Protein AF-A0A2R6HNK4-F1 (afdb_monomer)

Secondary structure (DSSP, 8-state):
------S-------HHHHHHHHHHHHHHHHHHHHHHTT--SGGGHHHHHHHHHHHHHHHHHHHHHHHHHGGG--GGG--HHHHHHHHHHHHHHHHHHHHHHHHTT---EETTEEHHHHHHHHHHHHHHHHHHHHHHH--PPPGGGTS-HHHHHHHHHHHHHHHHHHHHHHHHHHHTT-TTTTS-TTS----STTSTT---TT-TT-

pLDDT: mean 76.7, std 15.32, range [39.62, 98.0]

Radius of gyration: 20.27 Å; Cα contacts (8 Å, |Δi|>4): 146; chains: 1; bounding box: 76×37×49 Å

Solvent-accessible surface area (backbone atoms only — not comparable to full-atom values): 12051 Å² total; per-residue (Å²): 140,80,82,83,72,78,88,73,82,70,85,69,74,57,69,58,55,50,54,48,52,45,50,51,32,50,51,50,33,51,51,29,49,58,51,51,78,77,52,84,55,80,91,52,41,64,44,49,53,52,26,50,27,32,48,55,34,41,52,56,50,47,51,53,50,47,67,71,46,51,88,68,72,43,82,96,63,67,44,79,68,52,48,44,50,52,50,41,52,50,42,48,49,51,23,51,51,42,49,55,38,43,55,68,48,49,81,45,84,66,78,90,38,44,43,68,56,53,25,49,54,34,53,64,47,39,60,58,40,46,52,57,41,39,78,76,62,73,74,79,71,59,71,75,71,68,73,38,71,72,48,51,53,49,51,49,48,49,54,48,49,13,54,50,49,44,52,50,48,56,49,47,33,67,73,63,72,30,66,44,69,80,39,48,77,82,68,51,73,94,76,59,85,87,60,71,90,60,63,59,96,78,55,89,84,116

Foldseek 3Di:
DDDPDDPDPPPQPDLLLLVVLLVVLLVLLLVLVVVLVVDDDPVNLVSLLSNQLSLVLNVVSLVSNCVVCVVVPDPVNDDPLVVLVVVLSVLSVLLSVLVVCLLQQHWDPPDLDISVVSSSVSSVVNVVSVVVNCVVPPDHDDPVSVPDPVSVVVVVVSSVVSVVVSVVSVVCCVVVVGVSVVADSSSDDDDCVPVPPPDRPPDPPD

Nearest PDB structures (foldseek):
  7e1v-assembly1_G  TM=5.362E-01  e=4.656E+00  Mycolicibacterium smegmatis MC2 51
  8wkz-assembly1_A  TM=3.399E-01  e=8.447E+00  Homo sapiens
  3plt-assembly1_B  TM=1.880E-01  e=5.142E+00  Saccharomyces cerevisiae

Mean predicted aligned error: 11.35 Å

Sequence (206 aa):
MDADLDPDVRLEPHPRVVDASLLVAVVVLLATGATSLVSGRPADAWVFDVHVVAGLATVVLLAWKLRRVRHRVAPARLDGTRLVSVLLAVVATAALATGVWWVFGGRLDLGPWGLLNLHIGLGLLVPVLLVVHLRRRFALPRREAVADRRNALRYAAVVGAGALAWRAQETANAALDTAGAERRFTGSRETGSGDGNAFPVTSWVA

Structure (mmCIF, N/CA/C/O backbone):
data_AF-A0A2R6HNK4-F1
#
_entry.id   AF-A0A2R6HNK4-F1
#
loop_
_atom_site.group_PDB
_atom_site.id
_atom_site.type_symbol
_atom_site.label_atom_id
_atom_site.label_alt_id
_atom_site.label_comp_id
_atom_site.label_asym_id
_atom_site.label_entity_id
_atom_site.label_seq_id
_atom_site.pdbx_PDB_ins_code
_atom_site.Cartn_x
_atom_site.Cartn_y
_atom_site.Cartn_z
_atom_site.occupancy
_atom_site.B_iso_or_equiv
_atom_site.auth_seq_id
_atom_site.auth_comp_id
_atom_site.auth_asym_id
_atom_site.auth_atom_id
_atom_site.pdbx_PDB_model_num
ATOM 1 N N . MET A 1 1 ? -43.635 23.341 0.440 1.00 39.62 1 MET A N 1
ATOM 2 C CA . MET A 1 1 ? -43.060 22.281 -0.420 1.00 39.62 1 MET A CA 1
ATOM 3 C C . MET A 1 1 ? -41.603 22.209 -0.030 1.00 39.62 1 MET A C 1
ATOM 5 O O . MET A 1 1 ? -40.752 22.745 -0.723 1.00 39.62 1 MET A O 1
ATOM 9 N N . ASP A 1 2 ? -41.365 21.658 1.156 1.00 40.25 2 ASP A N 1
ATOM 10 C CA . ASP A 1 2 ? -40.053 21.632 1.788 1.00 40.25 2 ASP A CA 1
ATOM 11 C C . ASP A 1 2 ? -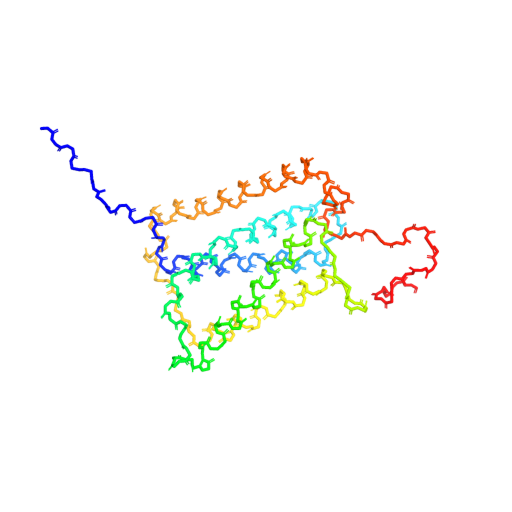39.476 20.242 1.561 1.00 40.25 2 ASP A C 1
ATOM 13 O O . ASP A 1 2 ? -39.988 19.244 2.068 1.00 40.25 2 ASP A O 1
ATOM 17 N N . ALA A 1 3 ? -38.474 20.177 0.688 1.00 46.12 3 ALA A N 1
ATOM 18 C CA . ALA A 1 3 ? -37.687 18.977 0.484 1.00 46.12 3 ALA A CA 1
ATOM 19 C C . ALA A 1 3 ? -36.779 18.811 1.706 1.00 46.12 3 ALA A C 1
ATOM 21 O O . ALA A 1 3 ? -35.745 19.467 1.819 1.00 46.12 3 ALA A O 1
ATOM 22 N N . ASP A 1 4 ? -37.212 17.955 2.626 1.00 48.84 4 ASP A N 1
ATOM 23 C CA . ASP A 1 4 ? -36.431 17.483 3.762 1.00 48.84 4 ASP A CA 1
ATOM 24 C C . ASP A 1 4 ? -35.271 16.630 3.214 1.00 48.84 4 ASP A C 1
ATOM 26 O O . ASP A 1 4 ? -35.415 15.446 2.900 1.00 48.84 4 ASP A O 1
ATOM 30 N N . LEU A 1 5 ? -34.136 17.279 2.945 1.00 53.16 5 LEU A N 1
ATOM 31 C CA . LEU A 1 5 ? -32.908 16.613 2.528 1.00 53.16 5 LEU A CA 1
ATOM 32 C C . LEU A 1 5 ? -32.287 15.957 3.763 1.00 53.16 5 LEU A C 1
ATOM 34 O O . LEU A 1 5 ? -31.709 16.641 4.603 1.00 53.16 5 LEU A O 1
ATOM 38 N N . ASP A 1 6 ? -32.416 14.631 3.842 1.00 51.50 6 ASP A N 1
ATOM 39 C CA . ASP A 1 6 ? -31.817 13.766 4.864 1.00 51.50 6 ASP A CA 1
ATOM 40 C C . ASP A 1 6 ? -30.341 14.153 5.135 1.00 51.50 6 ASP A C 1
ATOM 42 O O . ASP A 1 6 ? -29.482 13.974 4.260 1.00 51.50 6 ASP A O 1
ATOM 46 N N . PRO A 1 7 ? -30.018 14.707 6.321 1.00 52.25 7 PRO A N 1
ATOM 47 C CA . PRO A 1 7 ? -28.702 15.269 6.607 1.00 52.25 7 PRO A CA 1
ATOM 48 C C . PRO A 1 7 ? -27.626 14.224 6.936 1.00 52.25 7 PRO A C 1
ATOM 50 O O . PRO A 1 7 ? -26.497 14.616 7.233 1.00 52.25 7 PRO A O 1
ATOM 53 N N . ASP A 1 8 ? -27.908 12.915 6.891 1.00 44.59 8 ASP A N 1
ATOM 54 C CA . ASP A 1 8 ? -26.968 11.909 7.406 1.00 44.59 8 ASP A CA 1
ATOM 55 C C . ASP A 1 8 ? -26.663 10.774 6.408 1.00 44.59 8 ASP A C 1
ATOM 57 O O . ASP A 1 8 ? -26.651 9.584 6.740 1.00 44.59 8 ASP A O 1
ATOM 61 N N . VAL A 1 9 ? -26.272 11.123 5.171 1.00 46.91 9 VAL A N 1
ATOM 62 C CA . VAL A 1 9 ? -25.464 10.201 4.351 1.00 46.91 9 VAL A CA 1
ATOM 63 C C . VAL A 1 9 ? -24.068 10.109 4.973 1.00 46.91 9 VAL A C 1
ATOM 65 O O . VAL A 1 9 ? -23.099 10.706 4.503 1.00 46.91 9 VAL A O 1
ATOM 68 N N . ARG A 1 10 ? -23.933 9.320 6.045 1.00 53.09 10 ARG A N 1
ATOM 69 C CA . ARG A 1 10 ? -22.619 8.933 6.565 1.00 53.09 10 ARG A CA 1
ATOM 70 C C . ARG A 1 10 ? -21.900 8.111 5.504 1.00 53.09 10 ARG A C 1
ATOM 72 O O . ARG A 1 10 ? -22.095 6.901 5.370 1.00 53.09 10 ARG A O 1
ATOM 79 N N . LEU A 1 11 ? -21.009 8.780 4.781 1.00 55.72 11 LEU A N 1
ATOM 80 C CA . LEU A 1 11 ? -20.021 8.184 3.881 1.00 55.72 11 LEU A CA 1
ATOM 81 C C . LEU A 1 11 ? -18.921 7.416 4.640 1.00 55.72 11 LEU A C 1
ATOM 83 O O . LEU A 1 11 ? -17.919 7.034 4.045 1.00 55.72 11 LEU A O 1
ATOM 87 N N . GLU A 1 12 ? -19.074 7.166 5.945 1.00 56.81 12 GLU A N 1
ATOM 88 C CA . GLU A 1 12 ? -18.117 6.383 6.721 1.00 56.81 12 GLU A CA 1
ATOM 89 C C . GLU A 1 12 ? -18.372 4.873 6.530 1.00 56.81 12 GLU A C 1
ATOM 91 O O . GLU A 1 12 ? -19.416 4.354 6.945 1.00 56.81 12 GLU A O 1
ATOM 96 N N . PRO A 1 13 ? -17.447 4.126 5.895 1.00 65.12 13 PRO A N 1
ATOM 97 C CA . PRO A 1 13 ? -17.576 2.681 5.763 1.00 65.12 13 PRO A CA 1
ATOM 98 C C . PRO A 1 13 ? -17.560 2.004 7.138 1.00 65.12 13 PRO A C 1
ATOM 100 O O . PRO A 1 13 ? -16.817 2.388 8.044 1.00 65.12 13 PRO A O 1
ATOM 103 N N . HIS A 1 14 ? -18.382 0.961 7.295 1.00 77.75 14 HIS A N 1
ATOM 104 C CA . HIS A 1 14 ? -18.493 0.240 8.560 1.00 77.75 14 HIS A CA 1
ATOM 105 C C . HIS A 1 14 ? -17.105 -0.270 9.013 1.00 77.75 14 HIS A C 1
ATOM 107 O O . HIS A 1 14 ? -16.373 -0.833 8.197 1.00 77.75 14 HIS A O 1
ATOM 113 N N . PRO A 1 15 ? -16.723 -0.151 10.301 1.00 78.88 15 PRO A N 1
ATOM 114 C CA . PRO A 1 15 ? -15.350 -0.413 10.749 1.00 78.88 15 PRO A CA 1
ATOM 115 C C . PRO A 1 15 ? -14.818 -1.797 10.374 1.00 78.88 15 PRO A C 1
ATOM 117 O O . PRO A 1 15 ? -13.677 -1.938 9.949 1.00 78.88 15 PRO A O 1
ATOM 120 N N . ARG A 1 16 ? -15.677 -2.818 10.477 1.00 78.94 16 ARG A N 1
ATOM 121 C CA . ARG A 1 16 ? -15.317 -4.197 10.123 1.00 78.94 16 ARG A CA 1
ATOM 122 C C . ARG A 1 16 ? -15.103 -4.393 8.623 1.00 78.94 16 ARG A C 1
ATOM 124 O O . ARG A 1 16 ? -14.357 -5.285 8.248 1.00 78.94 16 ARG A O 1
ATOM 131 N N . VAL A 1 17 ? -15.747 -3.578 7.787 1.00 78.50 17 VAL A N 1
ATOM 132 C CA . VAL A 1 17 ? -15.547 -3.603 6.333 1.00 78.50 17 VAL A CA 1
ATOM 133 C C . VAL A 1 17 ? -14.172 -3.036 6.014 1.00 78.50 17 VAL A C 1
ATOM 135 O O . VAL A 1 17 ? -13.418 -3.692 5.317 1.00 78.50 17 VAL A O 1
ATOM 138 N N . VAL A 1 18 ? -13.792 -1.893 6.598 1.00 83.31 18 VAL A N 1
ATOM 139 C CA . VAL A 1 18 ? -12.438 -1.330 6.426 1.00 83.31 18 VAL A CA 1
ATOM 140 C C . VAL A 1 18 ? -11.366 -2.315 6.890 1.00 83.31 18 VAL A C 1
ATOM 142 O O . VAL A 1 18 ? -10.393 -2.538 6.178 1.00 83.31 18 VAL A O 1
ATOM 145 N N . ASP A 1 19 ? -11.553 -2.936 8.057 1.00 86.62 19 ASP A N 1
ATOM 146 C CA . ASP A 1 19 ? -10.603 -3.922 8.581 1.00 86.62 19 ASP A CA 1
ATOM 147 C C . ASP A 1 19 ? -10.507 -5.174 7.689 1.00 86.62 19 ASP A C 1
ATOM 149 O O . ASP A 1 19 ? -9.403 -5.654 7.438 1.00 86.62 19 ASP A O 1
ATOM 153 N N . ALA A 1 20 ? -11.632 -5.675 7.167 1.00 83.00 20 ALA A N 1
ATOM 154 C CA . ALA A 1 20 ? -11.640 -6.799 6.230 1.00 83.00 20 ALA A CA 1
ATOM 155 C C . ALA A 1 20 ? -11.011 -6.429 4.878 1.00 83.00 20 ALA A C 1
ATOM 157 O O . ALA A 1 20 ? -10.207 -7.194 4.355 1.00 83.00 20 ALA A O 1
ATOM 158 N N . SER A 1 21 ? -11.322 -5.250 4.334 1.00 83.38 21 SER A N 1
ATOM 159 C CA . SER A 1 21 ? -10.721 -4.743 3.097 1.00 83.38 21 SER A CA 1
ATOM 160 C C . SER A 1 21 ? -9.213 -4.566 3.237 1.00 83.38 21 SER A C 1
ATOM 162 O O . SER A 1 21 ? -8.481 -4.934 2.329 1.00 83.38 21 SER A O 1
ATOM 164 N N . LEU A 1 22 ? -8.737 -4.063 4.382 1.00 89.56 22 LEU A N 1
ATOM 165 C CA . LEU A 1 22 ? -7.305 -3.982 4.677 1.00 89.56 22 LEU A CA 1
ATOM 166 C C . LEU A 1 22 ? -6.663 -5.363 4.739 1.00 89.56 22 LEU A C 1
ATOM 168 O O . LEU A 1 22 ? -5.586 -5.546 4.186 1.00 89.56 22 LEU A O 1
ATOM 172 N N . LEU A 1 23 ? -7.310 -6.333 5.390 1.00 89.25 23 LEU A N 1
ATOM 173 C CA . LEU A 1 23 ? -6.794 -7.698 5.440 1.00 89.25 23 LEU A CA 1
ATOM 174 C C . LEU A 1 23 ? -6.676 -8.296 4.033 1.00 89.25 23 LEU A C 1
ATOM 176 O O . LEU A 1 23 ? -5.626 -8.832 3.694 1.00 89.25 23 LEU A O 1
ATOM 180 N N . VAL A 1 24 ? -7.718 -8.164 3.207 1.00 88.88 24 VAL A N 1
ATOM 181 C CA . VAL A 1 24 ? -7.709 -8.641 1.816 1.00 88.88 24 VAL A CA 1
ATOM 182 C C . VAL A 1 24 ? -6.624 -7.937 1.004 1.00 88.88 24 VAL A C 1
ATOM 184 O O . VAL A 1 24 ? -5.838 -8.609 0.345 1.00 88.88 24 VAL A O 1
ATOM 187 N N . ALA A 1 25 ? -6.533 -6.608 1.082 1.00 90.12 25 ALA A N 1
ATOM 188 C CA . ALA A 1 25 ? -5.529 -5.840 0.351 1.00 90.12 25 ALA A CA 1
ATOM 189 C C . ALA A 1 25 ? -4.101 -6.238 0.752 1.00 90.12 25 ALA A C 1
ATOM 191 O O . ALA A 1 25 ? -3.257 -6.433 -0.117 1.00 90.12 25 ALA A O 1
ATOM 192 N N . VAL A 1 26 ? -3.843 -6.445 2.049 1.00 92.19 26 VAL A N 1
ATOM 193 C CA . VAL A 1 26 ? -2.546 -6.935 2.537 1.00 92.19 26 VAL A CA 1
ATOM 194 C C . VAL A 1 26 ? -2.263 -8.351 2.038 1.00 92.19 26 VAL A C 1
ATOM 196 O O . VAL A 1 26 ? -1.148 -8.618 1.609 1.00 92.19 26 VAL A O 1
ATOM 199 N N . VAL A 1 27 ? -3.243 -9.258 2.038 1.00 92.00 27 VAL A N 1
ATOM 200 C CA . VAL A 1 27 ? -3.057 -10.612 1.485 1.00 92.00 27 VAL A CA 1
ATOM 201 C C . VAL A 1 27 ? -2.713 -10.556 -0.004 1.00 92.00 27 VAL A C 1
ATOM 203 O O . VAL A 1 27 ? -1.777 -11.230 -0.427 1.00 92.00 27 VAL A O 1
ATOM 206 N N . VAL A 1 28 ? -3.414 -9.726 -0.782 1.00 93.06 28 VAL A N 1
ATOM 207 C CA . VAL A 1 28 ? -3.119 -9.520 -2.209 1.00 93.06 28 VAL A CA 1
ATOM 208 C C . VAL A 1 28 ? -1.710 -8.961 -2.392 1.00 93.06 28 VAL A C 1
ATOM 210 O O . VAL A 1 28 ? -0.954 -9.521 -3.177 1.00 93.06 28 VAL A O 1
ATOM 213 N N . LEU A 1 29 ? -1.333 -7.923 -1.638 1.00 95.25 29 LEU A N 1
ATOM 214 C CA . LEU A 1 29 ? 0.008 -7.329 -1.664 1.00 95.25 29 LEU A CA 1
ATOM 215 C C . LEU A 1 29 ? 1.106 -8.344 -1.346 1.00 95.25 29 LEU A C 1
ATOM 217 O O . LEU A 1 29 ? 2.137 -8.361 -2.011 1.00 95.25 29 LEU A O 1
ATOM 221 N N . LEU A 1 30 ? 0.900 -9.194 -0.340 1.00 93.06 30 LEU A N 1
ATOM 222 C CA . LEU A 1 30 ? 1.873 -10.216 0.039 1.00 93.06 30 LEU A CA 1
ATOM 223 C C . LEU A 1 30 ? 1.992 -11.302 -1.029 1.00 93.06 30 LEU A C 1
ATOM 225 O O . LEU A 1 30 ? 3.105 -11.710 -1.348 1.00 93.06 30 LEU A O 1
ATOM 229 N N . ALA A 1 31 ? 0.866 -11.742 -1.594 1.00 93.00 31 ALA A N 1
ATOM 230 C CA . ALA A 1 31 ? 0.855 -12.736 -2.658 1.00 93.00 31 ALA A CA 1
ATOM 231 C C . ALA A 1 31 ? 1.566 -12.205 -3.908 1.00 93.00 31 ALA A C 1
ATOM 233 O O . ALA A 1 31 ? 2.534 -12.810 -4.360 1.00 93.00 31 ALA A O 1
ATOM 234 N N . THR A 1 32 ? 1.156 -11.041 -4.417 1.00 93.38 32 THR A N 1
ATOM 235 C CA . THR A 1 32 ? 1.785 -10.443 -5.603 1.00 93.38 32 THR A CA 1
ATOM 236 C C . THR A 1 32 ? 3.226 -10.027 -5.339 1.00 93.38 32 THR A C 1
ATOM 238 O O . THR A 1 32 ? 4.070 -10.222 -6.204 1.00 93.38 32 THR A O 1
ATOM 241 N N . GLY A 1 33 ? 3.543 -9.543 -4.135 1.00 92.19 33 GLY A N 1
ATOM 242 C CA . GLY A 1 33 ? 4.907 -9.229 -3.718 1.00 92.19 33 GLY A CA 1
ATOM 243 C C . GLY A 1 33 ? 5.808 -10.460 -3.756 1.00 92.19 33 GLY A C 1
ATOM 244 O O . GLY A 1 33 ? 6.849 -10.430 -4.403 1.00 92.19 33 GLY A O 1
ATOM 245 N N . ALA A 1 34 ? 5.389 -11.572 -3.148 1.00 90.81 34 ALA A N 1
ATOM 246 C CA . ALA A 1 34 ? 6.150 -12.819 -3.171 1.00 90.81 34 ALA A CA 1
ATOM 247 C C . ALA A 1 34 ? 6.298 -13.384 -4.593 1.00 90.81 34 ALA A C 1
ATOM 249 O O . ALA A 1 34 ? 7.394 -13.778 -4.985 1.00 90.81 34 ALA A O 1
ATOM 250 N N . THR A 1 35 ? 5.223 -13.372 -5.386 1.00 89.56 35 THR A N 1
ATOM 251 C CA . THR A 1 35 ? 5.266 -13.800 -6.791 1.00 89.56 35 THR A CA 1
ATOM 252 C C . THR A 1 35 ? 6.208 -12.921 -7.616 1.00 89.56 35 THR A C 1
ATOM 254 O O . THR A 1 35 ? 6.952 -13.436 -8.449 1.00 89.56 35 THR A O 1
ATOM 257 N N . SER A 1 36 ? 6.244 -11.611 -7.356 1.00 86.56 36 SER A N 1
ATOM 258 C CA . SER A 1 36 ? 7.103 -10.665 -8.076 1.00 86.56 36 SER A CA 1
ATOM 259 C C . SER A 1 36 ? 8.596 -10.963 -7.907 1.00 86.56 36 SER A C 1
ATOM 261 O O . SER A 1 36 ? 9.361 -10.773 -8.848 1.00 86.56 36 SER A O 1
ATOM 263 N N . LEU A 1 37 ? 8.999 -11.517 -6.755 1.00 87.00 37 LEU A N 1
ATOM 264 C CA . LEU A 1 37 ? 10.395 -11.880 -6.471 1.00 87.00 37 LEU A CA 1
ATOM 265 C C . LEU A 1 37 ? 10.923 -12.994 -7.382 1.00 87.00 37 LEU A C 1
ATOM 267 O O . LEU A 1 37 ? 12.131 -13.108 -7.570 1.00 87.00 37 LEU A O 1
ATOM 271 N N . VAL A 1 38 ? 10.029 -13.813 -7.940 1.00 86.12 38 VAL A N 1
ATOM 272 C CA . VAL A 1 38 ? 10.370 -14.917 -8.850 1.00 86.12 38 VAL A CA 1
ATOM 273 C C . VAL A 1 38 ? 9.896 -14.670 -10.286 1.00 86.12 38 VAL A C 1
ATOM 275 O O . VAL A 1 38 ? 10.098 -15.515 -11.158 1.00 86.12 38 VAL A O 1
ATOM 278 N N . SER A 1 39 ? 9.276 -13.516 -10.549 1.00 82.31 39 SER A N 1
ATOM 279 C CA . SER A 1 39 ? 8.724 -13.157 -11.857 1.00 82.31 39 SER A CA 1
ATOM 280 C C . SER A 1 39 ? 9.704 -12.283 -12.633 1.00 82.31 39 SER A C 1
ATOM 282 O O . SER A 1 39 ? 10.044 -11.179 -12.214 1.00 82.31 39 SER A O 1
ATOM 284 N N . GLY A 1 40 ? 10.143 -12.769 -13.793 1.00 73.62 40 G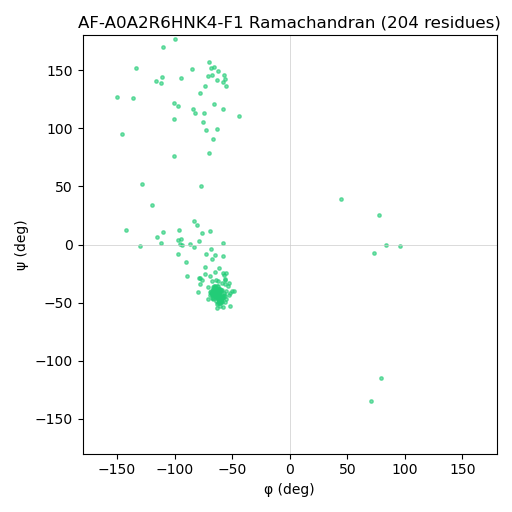LY A N 1
ATOM 285 C CA . GLY A 1 40 ? 11.047 -12.043 -14.694 1.00 73.62 40 GLY A CA 1
ATOM 286 C C . GLY A 1 40 ? 10.573 -11.993 -16.145 1.00 73.62 40 GLY A C 1
ATOM 287 O O . GLY A 1 40 ? 11.250 -11.396 -16.981 1.00 73.62 40 GLY A O 1
ATOM 288 N N . ARG A 1 41 ? 9.428 -12.612 -16.471 1.00 78.44 41 ARG A N 1
ATOM 289 C CA . ARG A 1 41 ? 8.9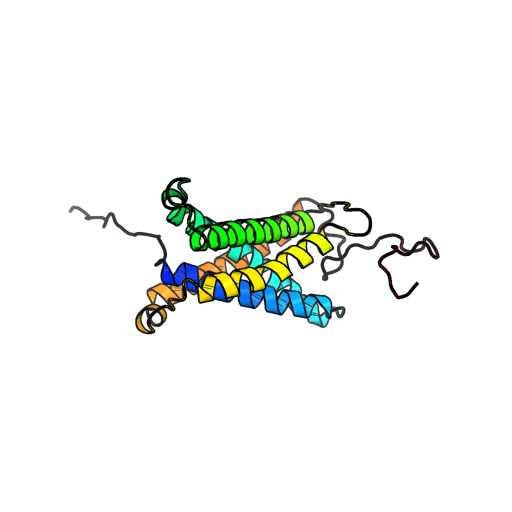06 -12.666 -17.843 1.00 78.44 41 ARG A CA 1
ATOM 290 C C . ARG A 1 41 ? 7.907 -11.533 -18.084 1.00 78.44 41 ARG A C 1
ATOM 292 O O . ARG A 1 41 ? 7.096 -11.265 -17.202 1.00 78.44 41 ARG A O 1
ATOM 299 N N . PRO A 1 42 ? 7.878 -10.924 -19.283 1.00 77.69 42 PRO A N 1
ATOM 300 C CA . PRO A 1 42 ? 6.898 -9.885 -19.613 1.00 77.69 42 PRO A CA 1
ATOM 301 C C . PRO A 1 42 ? 5.438 -10.333 -19.447 1.00 77.69 42 PRO A C 1
ATOM 303 O O . PRO A 1 42 ? 4.583 -9.527 -19.100 1.00 77.69 42 PRO A O 1
ATOM 306 N N . ALA A 1 43 ? 5.156 -11.627 -19.640 1.00 80.06 43 ALA A N 1
ATOM 307 C CA . ALA A 1 43 ? 3.829 -12.207 -19.424 1.00 80.06 43 ALA A CA 1
ATOM 308 C C . ALA A 1 43 ? 3.330 -12.077 -17.969 1.00 80.06 43 ALA A C 1
ATOM 310 O O . ALA A 1 43 ? 2.126 -12.119 -17.736 1.00 80.06 43 ALA A O 1
ATOM 311 N N . ASP A 1 44 ? 4.236 -11.871 -17.008 1.00 82.50 44 ASP A N 1
ATOM 312 C CA . ASP A 1 44 ? 3.924 -11.742 -15.583 1.00 82.50 44 ASP A CA 1
ATOM 313 C C . ASP A 1 44 ? 3.758 -10.271 -15.148 1.00 82.50 44 ASP A C 1
ATOM 315 O O . ASP A 1 44 ? 3.571 -9.992 -13.964 1.00 82.50 44 ASP A O 1
ATOM 319 N N . ALA A 1 45 ? 3.811 -9.307 -16.081 1.00 81.19 45 ALA A N 1
ATOM 320 C CA . ALA A 1 45 ? 3.748 -7.875 -15.770 1.00 81.19 45 ALA A CA 1
ATOM 321 C C . ALA A 1 45 ? 2.490 -7.475 -14.976 1.00 81.19 45 ALA A C 1
ATOM 323 O O . ALA A 1 45 ? 2.573 -6.660 -14.059 1.00 81.19 45 ALA A O 1
ATOM 324 N N . TRP A 1 46 ? 1.359 -8.135 -15.238 1.00 82.81 46 TRP A N 1
ATOM 325 C CA . TRP A 1 46 ? 0.095 -7.899 -14.534 1.00 82.81 46 TRP A CA 1
ATOM 326 C C . TRP A 1 46 ? 0.199 -8.088 -13.008 1.00 82.81 46 TRP A C 1
ATOM 328 O O . TRP A 1 46 ? -0.559 -7.473 -12.258 1.00 82.81 46 TRP A O 1
ATOM 338 N N . VAL A 1 47 ? 1.137 -8.913 -12.521 1.00 86.56 47 VAL A N 1
ATOM 339 C CA . VAL A 1 47 ? 1.371 -9.117 -11.080 1.00 86.56 47 VAL A CA 1
ATOM 340 C C . VAL A 1 47 ? 1.816 -7.811 -10.420 1.00 86.56 47 VAL A C 1
ATOM 342 O O . VAL A 1 47 ? 1.361 -7.486 -9.320 1.00 86.56 47 VAL A O 1
ATOM 345 N N . PHE A 1 48 ? 2.671 -7.047 -11.102 1.00 85.88 48 PHE A N 1
ATOM 346 C CA . PHE A 1 48 ? 3.163 -5.754 -10.634 1.00 85.88 48 PHE A CA 1
ATOM 347 C C . PHE A 1 48 ? 2.041 -4.710 -10.647 1.00 85.88 48 PHE A C 1
ATOM 349 O O . PHE A 1 48 ? 1.882 -3.985 -9.663 1.00 85.88 48 PHE A O 1
ATOM 356 N N . ASP A 1 49 ? 1.197 -4.706 -11.682 1.00 84.19 49 ASP A N 1
ATOM 357 C CA . ASP A 1 49 ? 0.035 -3.810 -11.767 1.00 84.19 49 ASP A CA 1
ATOM 358 C C . ASP A 1 49 ? -0.933 -4.043 -10.601 1.00 84.19 49 ASP A C 1
ATOM 360 O O . ASP A 1 49 ? -1.316 -3.111 -9.886 1.00 84.19 49 ASP A O 1
ATOM 364 N N . VAL A 1 50 ? -1.278 -5.310 -10.340 1.00 86.94 50 VAL A N 1
ATOM 365 C CA . VAL A 1 50 ? -2.138 -5.683 -9.208 1.00 86.94 50 VAL A CA 1
ATOM 366 C C . VAL A 1 50 ? -1.494 -5.289 -7.878 1.00 86.94 50 VAL A C 1
ATOM 368 O O . VAL A 1 50 ? -2.192 -4.794 -6.989 1.00 86.94 50 VAL A O 1
ATOM 371 N N . HIS A 1 51 ? -0.178 -5.471 -7.728 1.00 92.69 51 HIS A N 1
ATOM 372 C CA . HIS A 1 51 ? 0.542 -5.078 -6.517 1.00 92.69 51 HIS A CA 1
ATOM 373 C C . HIS A 1 51 ? 0.420 -3.575 -6.246 1.00 92.69 51 HIS A C 1
ATOM 375 O O . HIS A 1 51 ? 0.064 -3.167 -5.139 1.00 92.69 51 HIS A O 1
ATOM 381 N N . VAL A 1 52 ? 0.648 -2.738 -7.256 1.00 89.06 52 VAL A N 1
ATOM 382 C CA . VAL A 1 52 ? 0.564 -1.282 -7.094 1.00 89.06 52 VAL A CA 1
ATOM 383 C C . VAL A 1 52 ? -0.875 -0.828 -6.860 1.00 89.06 52 VAL A C 1
ATOM 385 O O . VAL A 1 52 ? -1.104 -0.030 -5.951 1.00 89.06 52 VAL A O 1
ATOM 388 N N . VAL A 1 53 ? -1.856 -1.355 -7.603 1.00 86.06 53 VAL A N 1
ATOM 389 C CA . VAL A 1 53 ? -3.285 -1.054 -7.378 1.00 86.06 53 VAL A CA 1
ATOM 390 C C . VAL A 1 53 ? -3.680 -1.374 -5.934 1.00 86.06 53 VAL A C 1
ATOM 392 O O . VAL A 1 53 ? -4.299 -0.548 -5.255 1.00 86.06 53 VAL A O 1
ATOM 395 N N . ALA A 1 54 ? -3.288 -2.549 -5.432 1.00 87.44 54 ALA A N 1
ATOM 396 C CA . ALA A 1 54 ? -3.547 -2.950 -4.052 1.00 87.44 54 ALA A CA 1
ATOM 397 C C . ALA A 1 54 ? -2.812 -2.050 -3.040 1.00 87.44 54 ALA A C 1
ATOM 399 O O . ALA A 1 54 ? -3.368 -1.719 -1.988 1.00 87.44 54 ALA A O 1
ATOM 400 N N . GLY A 1 55 ? -1.598 -1.601 -3.366 1.00 91.12 55 GLY A N 1
ATOM 401 C CA . GLY A 1 55 ? -0.819 -0.658 -2.561 1.00 91.12 55 GLY A CA 1
ATOM 402 C C . GLY A 1 55 ? -1.521 0.688 -2.415 1.00 91.12 55 GLY A C 1
ATOM 403 O O . GLY A 1 55 ? -1.749 1.152 -1.295 1.00 91.12 55 GLY A O 1
ATOM 404 N N . LEU A 1 56 ? -1.956 1.275 -3.53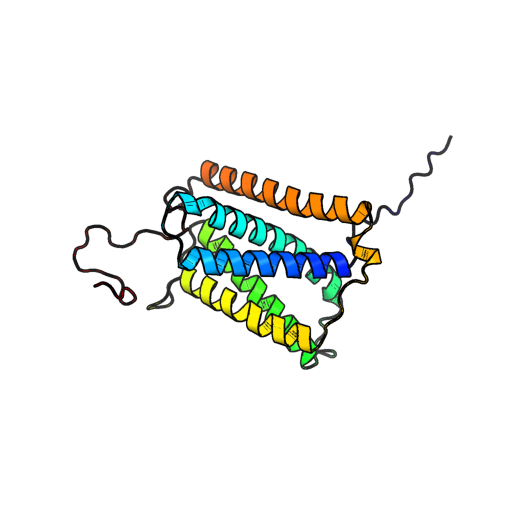1 1.00 87.81 56 LEU A N 1
ATOM 405 C CA . LEU A 1 56 ? -2.693 2.542 -3.554 1.00 87.81 56 LEU A CA 1
ATOM 406 C C . LEU A 1 56 ? -4.031 2.435 -2.809 1.00 87.81 56 LEU A C 1
ATOM 408 O O . LEU A 1 56 ? -4.354 3.296 -1.986 1.00 87.81 56 LEU A O 1
ATOM 412 N N . ALA A 1 57 ? -4.779 1.346 -3.010 1.00 86.31 57 ALA A N 1
ATOM 413 C CA . ALA A 1 57 ? -6.005 1.090 -2.254 1.00 86.31 57 ALA A CA 1
ATOM 414 C C . ALA A 1 57 ? -5.733 0.996 -0.739 1.00 86.31 57 ALA A C 1
ATOM 416 O O . ALA A 1 57 ? -6.493 1.532 0.074 1.00 86.31 57 ALA A O 1
ATOM 417 N N . THR A 1 58 ? -4.619 0.369 -0.347 1.00 90.50 58 THR A N 1
ATOM 418 C CA . THR A 1 58 ? -4.214 0.246 1.061 1.00 90.50 58 THR A CA 1
ATOM 419 C C . THR A 1 58 ? -3.901 1.604 1.685 1.00 90.50 58 THR A C 1
ATOM 421 O O . THR A 1 58 ? -4.286 1.818 2.834 1.00 90.50 58 THR A O 1
ATOM 424 N N . VAL A 1 59 ? -3.294 2.550 0.955 1.00 90.62 59 VAL A N 1
ATOM 425 C CA . VAL A 1 59 ? -3.068 3.928 1.445 1.00 90.62 59 VAL A CA 1
ATOM 426 C C . VAL A 1 59 ? -4.387 4.580 1.868 1.00 90.62 59 VAL A C 1
ATOM 428 O O . VAL A 1 59 ? -4.496 5.090 2.987 1.00 90.62 59 VAL A O 1
ATOM 431 N N . VAL A 1 60 ? -5.413 4.515 1.014 1.00 87.88 60 VAL A N 1
ATOM 432 C CA . VAL A 1 60 ? -6.734 5.111 1.286 1.00 87.88 60 VAL A CA 1
ATOM 433 C C . VAL A 1 60 ? -7.408 4.437 2.485 1.00 87.88 60 VAL A C 1
ATOM 435 O O . VAL A 1 60 ? -7.856 5.108 3.421 1.00 87.88 60 VAL A O 1
ATOM 438 N N . LEU A 1 61 ? -7.437 3.102 2.501 1.00 88.44 61 LEU A N 1
ATOM 439 C CA . LEU A 1 61 ? -8.034 2.327 3.590 1.00 88.44 61 LEU A CA 1
ATOM 440 C C . LEU A 1 61 ? -7.326 2.573 4.932 1.00 88.44 61 LEU A C 1
ATOM 442 O O . LEU A 1 61 ? -7.980 2.704 5.975 1.00 88.44 61 LEU A O 1
ATOM 446 N N . LEU A 1 62 ? -5.994 2.661 4.915 1.00 91.00 62 LEU A N 1
ATOM 447 C CA . LEU A 1 62 ? -5.188 2.922 6.100 1.00 91.00 62 LEU A CA 1
ATOM 448 C C . LEU A 1 62 ? -5.424 4.345 6.612 1.00 91.00 62 LEU A C 1
ATOM 450 O O . LEU A 1 62 ? -5.612 4.520 7.815 1.00 91.00 62 LEU A O 1
ATOM 454 N N . ALA A 1 63 ? -5.513 5.342 5.728 1.00 89.31 63 ALA A N 1
ATOM 455 C CA . ALA A 1 63 ? -5.844 6.715 6.104 1.00 89.31 63 ALA A CA 1
ATOM 456 C C . ALA A 1 63 ? -7.208 6.799 6.813 1.00 89.31 63 ALA A C 1
ATOM 458 O O . ALA A 1 63 ? -7.312 7.421 7.876 1.00 89.31 63 ALA A O 1
ATOM 459 N N . TRP A 1 64 ? -8.241 6.121 6.298 1.00 87.12 64 TRP A N 1
ATOM 460 C CA . TRP A 1 64 ? -9.539 6.038 6.980 1.00 87.12 64 TRP A CA 1
ATOM 461 C C . TRP A 1 64 ? -9.439 5.360 8.347 1.00 87.12 64 TRP A C 1
ATOM 463 O O . TRP A 1 64 ? -9.956 5.889 9.338 1.00 87.12 64 TRP A O 1
ATOM 473 N N . LYS A 1 65 ? -8.739 4.223 8.436 1.00 88.25 65 LYS A N 1
ATOM 474 C CA . LYS A 1 65 ? -8.538 3.517 9.708 1.00 88.25 65 LYS A CA 1
ATOM 475 C C . LYS A 1 65 ? -7.830 4.399 10.731 1.00 88.25 65 LYS A C 1
ATOM 477 O O . LYS A 1 65 ? -8.322 4.521 11.853 1.00 88.25 65 LYS A O 1
ATOM 482 N N . LEU A 1 66 ? -6.724 5.039 10.352 1.00 89.88 66 LEU A N 1
ATOM 483 C CA . LEU A 1 66 ? -5.926 5.899 11.226 1.00 89.88 66 LEU A CA 1
ATOM 484 C C . LEU A 1 66 ? -6.706 7.136 11.676 1.00 89.88 66 LEU A C 1
ATOM 486 O O . LEU A 1 66 ? -6.740 7.418 12.874 1.00 89.88 66 LEU A O 1
ATOM 490 N N . ARG A 1 67 ? -7.426 7.813 10.770 1.00 89.19 67 ARG A N 1
ATOM 491 C CA . ARG A 1 67 ? -8.330 8.921 11.132 1.00 89.19 67 ARG A CA 1
ATOM 492 C C . ARG A 1 67 ? -9.361 8.489 12.166 1.00 89.19 67 ARG A C 1
ATOM 494 O O . ARG A 1 67 ? -9.569 9.194 13.153 1.00 89.19 67 ARG A O 1
ATOM 501 N N . ARG A 1 68 ? -9.963 7.312 11.976 1.00 87.38 68 ARG A N 1
ATOM 502 C CA . ARG A 1 68 ? -10.945 6.760 12.911 1.00 87.38 68 ARG A CA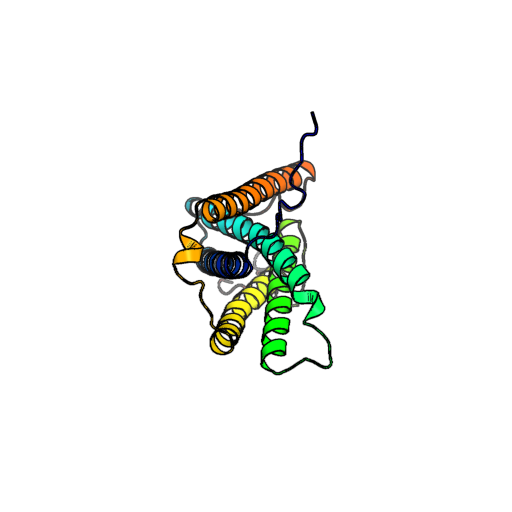 1
ATOM 503 C C . ARG A 1 68 ? -10.326 6.424 14.263 1.00 87.38 68 ARG A C 1
ATOM 505 O O . ARG A 1 68 ? -10.960 6.679 15.279 1.00 87.38 68 ARG A O 1
ATOM 512 N N . VAL A 1 69 ? -9.130 5.837 14.313 1.00 87.19 69 VAL A N 1
ATOM 513 C CA . VAL A 1 69 ? -8.524 5.380 15.580 1.00 87.19 69 VAL A CA 1
ATOM 514 C C . VAL A 1 69 ? -7.597 6.401 16.240 1.00 87.19 69 VAL A C 1
ATOM 516 O O . VAL A 1 69 ? -7.118 6.119 17.336 1.00 87.19 69 VAL A O 1
ATOM 519 N N . ARG A 1 70 ? -7.387 7.589 15.652 1.00 85.31 70 ARG A N 1
ATOM 520 C CA . ARG A 1 70 ? -6.468 8.625 16.173 1.00 85.31 70 ARG A CA 1
ATOM 521 C C . ARG A 1 70 ? -6.687 8.955 17.652 1.00 85.31 70 ARG A C 1
ATOM 523 O O . ARG A 1 70 ? -5.740 9.050 18.416 1.00 85.31 70 ARG A O 1
ATOM 530 N N . HIS A 1 71 ? -7.947 9.018 18.086 1.00 81.31 71 HIS A N 1
ATOM 531 C CA . HIS A 1 71 ? -8.332 9.329 19.469 1.00 81.31 71 HIS A CA 1
ATOM 532 C C . HIS A 1 71 ? -8.045 8.188 20.465 1.00 81.31 71 HIS A C 1
ATOM 534 O O . HIS A 1 71 ? -8.224 8.345 21.671 1.00 81.31 71 HIS A O 1
ATOM 540 N N . ARG A 1 72 ? -7.655 7.005 19.976 1.00 75.38 72 ARG A N 1
ATOM 541 C CA . ARG A 1 72 ? -7.357 5.817 20.793 1.00 75.38 72 ARG A CA 1
ATOM 542 C C . ARG A 1 72 ? -5.866 5.654 21.073 1.00 75.38 72 ARG A C 1
ATOM 544 O O . ARG A 1 72 ? -5.509 4.787 21.869 1.00 75.38 72 ARG A O 1
ATOM 551 N N . VAL A 1 73 ? -5.025 6.466 20.436 1.00 71.00 73 VAL A N 1
ATOM 552 C CA . VAL A 1 73 ? -3.568 6.459 20.587 1.00 71.00 73 VAL A CA 1
ATOM 553 C C . VAL A 1 73 ? -3.183 7.603 21.525 1.00 71.00 73 VAL A C 1
ATOM 555 O O . VAL A 1 73 ? -2.761 8.667 21.094 1.00 71.00 73 VAL A O 1
ATOM 558 N N . ALA A 1 74 ? -3.403 7.400 22.823 1.00 75.44 74 ALA A N 1
ATOM 559 C CA . ALA A 1 74 ? -2.946 8.311 23.872 1.00 75.44 74 ALA A CA 1
ATOM 560 C C . ALA A 1 74 ? -1.856 7.608 24.698 1.00 75.44 74 ALA A C 1
ATOM 562 O O . ALA A 1 74 ? -2.051 6.427 25.007 1.00 75.44 74 ALA A O 1
ATOM 563 N N . PRO A 1 75 ? -0.761 8.290 25.096 1.00 70.88 75 PRO A N 1
ATOM 564 C CA . PRO A 1 75 ? 0.341 7.674 25.846 1.00 70.88 75 PRO A CA 1
ATOM 565 C C . PRO A 1 75 ? -0.127 6.910 27.092 1.00 70.88 75 PRO A C 1
ATOM 567 O O . PRO A 1 75 ? 0.257 5.765 27.301 1.00 70.88 75 PRO A O 1
ATOM 570 N N . ALA A 1 76 ? -1.074 7.485 27.840 1.00 73.38 76 ALA A N 1
ATOM 571 C CA . ALA A 1 76 ? -1.664 6.891 29.045 1.00 73.38 76 ALA A CA 1
ATOM 572 C C . ALA A 1 76 ? -2.473 5.601 28.801 1.00 73.38 76 ALA A C 1
ATOM 574 O O . ALA A 1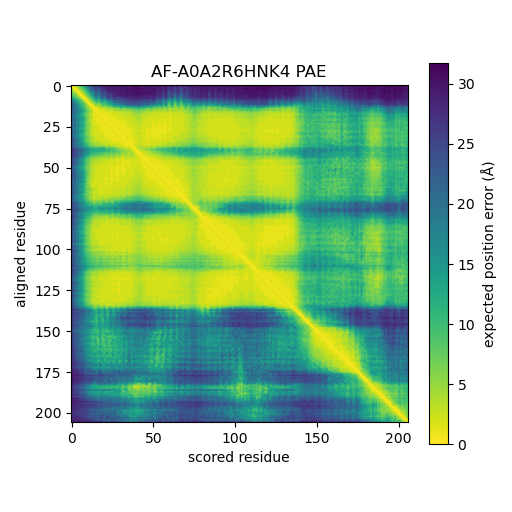 76 ? -2.913 4.951 29.744 1.00 73.38 76 ALA A O 1
ATOM 575 N N . ARG A 1 77 ? -2.730 5.241 27.540 1.00 69.31 77 ARG A N 1
ATOM 576 C CA . ARG A 1 77 ? -3.503 4.056 27.155 1.00 69.31 77 ARG A CA 1
ATOM 577 C C . ARG A 1 77 ? -2.656 3.036 26.404 1.00 69.31 77 ARG A C 1
ATOM 579 O O . ARG A 1 77 ? -3.235 2.084 25.898 1.00 69.31 77 ARG A O 1
ATOM 586 N N . LEU A 1 78 ? -1.341 3.196 26.273 1.00 76.81 78 LEU A N 1
ATOM 587 C CA . LEU A 1 78 ? -0.510 2.229 25.552 1.00 76.81 78 LEU A CA 1
ATOM 588 C C . LEU A 1 78 ? -0.307 0.957 26.389 1.00 76.81 78 LEU A C 1
ATOM 590 O O . LEU A 1 78 ? 0.341 0.973 27.424 1.00 76.81 78 LEU A O 1
ATOM 594 N N . ASP A 1 79 ? -0.870 -0.154 25.915 1.00 83.88 79 ASP A N 1
ATOM 595 C CA . ASP A 1 79 ? -0.584 -1.504 26.403 1.00 83.88 79 ASP A CA 1
ATOM 596 C C . ASP A 1 79 ? 0.197 -2.284 25.330 1.00 83.88 79 ASP A C 1
ATOM 598 O O . ASP A 1 79 ? 0.313 -1.846 24.178 1.00 83.88 79 ASP A O 1
ATOM 602 N N . GLY A 1 80 ? 0.724 -3.463 25.676 1.00 81.81 80 GLY A N 1
ATOM 603 C CA . GLY A 1 80 ? 1.510 -4.280 24.744 1.00 81.81 80 GLY A CA 1
ATOM 604 C C . GLY A 1 80 ? 0.762 -4.665 23.457 1.00 81.81 80 GLY A C 1
ATOM 605 O O . GLY A 1 80 ? 1.381 -4.895 22.420 1.00 81.81 80 GLY A O 1
ATOM 606 N N . THR A 1 81 ? -0.571 -4.704 23.474 1.00 83.25 81 THR A N 1
ATOM 607 C CA . THR A 1 81 ? -1.395 -5.002 22.290 1.00 83.25 81 THR A CA 1
ATOM 608 C C . THR A 1 81 ? -1.537 -3.783 21.377 1.00 83.25 81 THR A C 1
ATOM 610 O O . THR A 1 81 ? -1.457 -3.896 20.147 1.00 83.25 81 THR A O 1
ATOM 613 N N . ARG A 1 82 ? -1.720 -2.594 21.953 1.00 86.25 82 ARG A N 1
ATOM 614 C CA . ARG A 1 82 ? -1.718 -1.328 21.211 1.00 86.25 82 ARG A CA 1
ATOM 615 C C . ARG A 1 82 ? -0.341 -1.030 20.644 1.00 86.25 82 ARG A C 1
ATOM 617 O O . ARG A 1 82 ? -0.284 -0.591 19.502 1.00 86.25 82 ARG A O 1
ATOM 624 N N . LEU A 1 83 ? 0.735 -1.355 21.362 1.00 89.06 83 LEU A N 1
ATOM 625 C CA . LEU A 1 83 ? 2.098 -1.196 20.855 1.00 89.06 83 LEU A CA 1
ATOM 626 C C . LEU A 1 83 ? 2.317 -2.001 19.567 1.00 89.06 83 LEU A C 1
ATOM 628 O O . LEU A 1 83 ? 2.773 -1.441 18.579 1.00 89.06 83 LEU A O 1
ATOM 632 N N . VAL A 1 84 ? 1.891 -3.271 19.527 1.00 90.69 84 VAL A N 1
ATOM 633 C CA . VAL A 1 84 ? 1.938 -4.084 18.293 1.00 90.69 84 VAL A CA 1
ATOM 634 C C . VAL A 1 84 ? 1.096 -3.46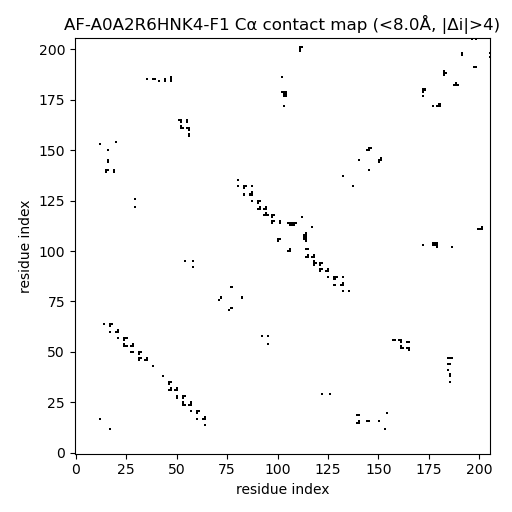3 17.177 1.00 90.69 84 VAL A C 1
ATOM 636 O O . VAL A 1 84 ? 1.501 -3.473 16.022 1.00 90.69 84 VAL A O 1
ATOM 639 N N . SER A 1 85 ? -0.068 -2.898 17.506 1.00 90.12 85 SER A N 1
ATOM 640 C CA . SER A 1 85 ? -0.939 -2.247 16.516 1.00 90.12 85 SER A CA 1
ATOM 641 C C . SER A 1 85 ? -0.306 -0.979 15.933 1.00 90.12 85 SER A C 1
ATOM 643 O O . SER A 1 85 ? -0.409 -0.741 14.732 1.00 90.12 85 SER A O 1
ATOM 645 N N . VAL A 1 86 ? 0.355 -0.180 16.776 1.00 91.31 86 VAL A N 1
ATOM 646 C CA . VAL A 1 86 ? 1.107 1.014 16.369 1.00 91.31 86 VAL A CA 1
ATOM 647 C C . VAL A 1 86 ? 2.312 0.608 15.530 1.00 91.31 86 VAL A C 1
ATOM 649 O O . VAL A 1 86 ? 2.492 1.150 14.447 1.00 91.31 86 VAL A O 1
ATOM 652 N N . LEU A 1 87 ? 3.085 -0.384 15.974 1.00 94.81 87 LEU A N 1
ATOM 653 C CA . LEU A 1 87 ? 4.245 -0.882 15.240 1.00 94.81 87 LEU A CA 1
ATOM 654 C C . LEU A 1 87 ? 3.847 -1.426 13.862 1.00 94.81 87 LEU A C 1
ATOM 656 O O . LEU A 1 87 ? 4.465 -1.064 12.868 1.00 94.81 87 LEU A O 1
ATOM 660 N N . LEU A 1 88 ? 2.777 -2.222 13.783 1.00 94.75 88 LEU A N 1
ATOM 661 C CA . LEU A 1 88 ? 2.228 -2.700 12.512 1.00 94.75 88 LEU A CA 1
ATOM 662 C C . LEU A 1 88 ? 1.829 -1.533 11.599 1.00 94.75 88 LEU A C 1
ATOM 664 O O . LEU A 1 88 ? 2.151 -1.555 10.415 1.00 94.75 88 LEU A O 1
ATOM 668 N N . ALA A 1 89 ? 1.158 -0.510 12.136 1.00 94.00 89 ALA A N 1
ATOM 669 C CA . ALA A 1 89 ? 0.776 0.667 11.360 1.00 94.00 89 ALA A CA 1
ATOM 670 C C . ALA A 1 89 ? 1.999 1.446 10.850 1.00 94.00 89 ALA A C 1
ATOM 672 O O . ALA A 1 89 ? 2.014 1.850 9.689 1.00 94.00 89 ALA A O 1
ATOM 673 N N . VAL A 1 90 ? 3.028 1.621 11.682 1.00 96.00 90 VAL A N 1
ATOM 674 C CA . VAL A 1 90 ? 4.284 2.288 11.308 1.00 96.00 90 VAL A CA 1
ATOM 675 C C . VAL A 1 90 ? 5.003 1.507 10.211 1.00 96.00 90 VAL A C 1
ATOM 677 O O . VAL A 1 90 ? 5.318 2.083 9.174 1.00 96.00 90 VAL A O 1
ATOM 680 N N . VAL A 1 91 ? 5.202 0.199 10.390 1.00 98.00 91 VAL A N 1
ATOM 681 C CA . VAL A 1 91 ? 5.894 -0.654 9.409 1.00 98.00 91 VAL A CA 1
ATOM 682 C C . VAL A 1 91 ? 5.128 -0.712 8.087 1.00 98.00 91 VAL A C 1
ATOM 684 O O . VAL A 1 91 ? 5.733 -0.543 7.033 1.00 98.00 91 VAL A O 1
ATOM 687 N N . ALA A 1 92 ? 3.801 -0.871 8.122 1.00 96.88 92 ALA A N 1
ATOM 688 C CA . ALA A 1 92 ? 2.979 -0.858 6.912 1.00 96.88 92 ALA A CA 1
ATOM 689 C C . ALA A 1 92 ? 3.030 0.504 6.199 1.00 96.88 92 ALA A C 1
ATOM 691 O O . ALA A 1 92 ? 3.149 0.557 4.978 1.00 96.88 92 ALA A O 1
ATOM 692 N N . THR A 1 93 ? 2.996 1.610 6.950 1.00 96.75 93 THR A N 1
ATOM 693 C CA . THR A 1 93 ? 3.122 2.959 6.376 1.00 96.75 93 THR A CA 1
ATOM 694 C C . THR A 1 93 ? 4.503 3.169 5.757 1.00 96.75 93 THR A C 1
ATOM 696 O O . THR A 1 93 ? 4.595 3.713 4.662 1.00 96.75 93 THR A O 1
ATOM 699 N N . ALA A 1 94 ? 5.572 2.699 6.406 1.00 97.62 94 ALA A N 1
ATOM 700 C CA . ALA A 1 94 ? 6.930 2.768 5.872 1.00 97.62 94 ALA A CA 1
ATOM 701 C C . ALA A 1 94 ? 7.093 1.914 4.601 1.00 97.62 94 ALA A C 1
ATOM 703 O O . ALA A 1 94 ? 7.713 2.362 3.636 1.00 97.62 94 ALA A O 1
ATOM 704 N N . ALA A 1 95 ? 6.495 0.719 4.556 1.00 97.62 95 ALA A N 1
ATOM 705 C CA . ALA A 1 95 ? 6.461 -0.105 3.348 1.00 97.62 95 ALA A CA 1
ATOM 706 C C . ALA A 1 95 ? 5.749 0.638 2.202 1.00 97.62 95 ALA A C 1
ATOM 708 O O . ALA A 1 95 ? 6.307 0.782 1.119 1.00 97.62 95 ALA A O 1
ATOM 709 N N . LEU A 1 96 ? 4.567 1.212 2.448 1.00 95.56 96 LEU A N 1
ATOM 710 C CA . LEU A 1 96 ? 3.855 2.005 1.438 1.00 95.56 96 LEU A CA 1
ATOM 711 C C . LEU A 1 96 ? 4.675 3.218 0.978 1.00 95.56 96 LEU A C 1
ATOM 713 O O . LEU A 1 96 ? 4.816 3.438 -0.220 1.00 95.56 96 LEU A O 1
ATOM 717 N N . ALA A 1 97 ? 5.265 3.970 1.910 1.00 95.31 97 ALA A N 1
ATOM 718 C CA . ALA A 1 97 ? 6.060 5.154 1.598 1.00 95.31 97 ALA A CA 1
ATOM 719 C C . ALA A 1 97 ? 7.292 4.815 0.748 1.00 95.31 97 ALA A C 1
ATOM 721 O O . ALA A 1 97 ? 7.559 5.490 -0.241 1.00 95.31 97 ALA A O 1
ATOM 722 N N . THR A 1 98 ? 8.014 3.745 1.092 1.00 95.75 98 THR A N 1
ATOM 723 C CA . THR A 1 98 ? 9.178 3.286 0.317 1.00 95.75 98 THR A CA 1
ATOM 724 C C . THR A 1 98 ? 8.787 2.798 -1.077 1.00 95.75 98 THR A C 1
ATOM 726 O O . THR A 1 98 ? 9.502 3.095 -2.031 1.00 95.75 98 THR A O 1
ATOM 729 N N . GLY A 1 99 ? 7.642 2.122 -1.220 1.00 91.12 99 GLY A N 1
ATOM 730 C CA . GLY A 1 99 ? 7.121 1.684 -2.519 1.00 91.12 99 GLY A CA 1
ATOM 731 C C . GLY A 1 99 ? 6.700 2.860 -3.402 1.00 91.12 99 GLY A C 1
ATOM 732 O O . GLY A 1 99 ? 7.104 2.942 -4.558 1.00 91.12 99 GLY A O 1
ATOM 733 N N . VAL A 1 100 ? 5.964 3.824 -2.842 1.00 89.50 100 VAL A N 1
ATOM 734 C CA . VAL A 1 100 ? 5.579 5.059 -3.545 1.00 89.50 100 VAL A CA 1
ATOM 735 C C . VAL A 1 100 ? 6.819 5.855 -3.958 1.00 89.50 100 VAL A C 1
ATOM 737 O O . VAL A 1 100 ? 6.953 6.225 -5.123 1.00 89.50 100 VAL A O 1
ATOM 740 N N . TRP A 1 101 ? 7.763 6.060 -3.034 1.00 91.75 101 TRP A N 1
ATOM 741 C CA . TRP A 1 101 ? 9.032 6.738 -3.310 1.00 91.75 101 TRP A CA 1
ATOM 742 C C . TRP A 1 101 ? 9.810 6.035 -4.424 1.00 91.75 101 TRP A C 1
ATOM 744 O O . TRP A 1 101 ? 10.323 6.689 -5.330 1.00 91.75 101 TRP A O 1
ATOM 754 N N . TRP A 1 102 ? 9.843 4.699 -4.408 1.00 86.69 102 TRP A N 1
ATOM 755 C CA . TRP A 1 102 ? 10.449 3.910 -5.471 1.00 86.69 102 TRP A CA 1
ATOM 756 C C . TRP A 1 102 ? 9.797 4.215 -6.821 1.00 86.69 102 TRP A C 1
ATOM 758 O O . TRP A 1 102 ? 10.516 4.598 -7.744 1.00 86.69 102 TRP A O 1
ATOM 768 N N . VAL A 1 103 ? 8.470 4.115 -6.948 1.00 81.50 103 VAL A N 1
ATOM 769 C CA . VAL A 1 103 ? 7.765 4.347 -8.226 1.00 81.50 103 VAL A CA 1
ATOM 770 C C . VAL A 1 103 ? 8.133 5.703 -8.841 1.00 81.50 103 VAL A C 1
ATOM 772 O O . VAL A 1 103 ? 8.468 5.745 -10.023 1.00 81.50 103 VAL A O 1
ATOM 775 N N . PHE A 1 104 ? 8.203 6.768 -8.037 1.00 81.25 104 PHE A N 1
ATOM 776 C CA . PHE A 1 104 ? 8.519 8.132 -8.492 1.00 81.25 104 PHE A CA 1
ATOM 777 C C . PHE A 1 104 ? 9.993 8.409 -8.820 1.00 81.25 104 PHE A C 1
ATOM 779 O O . PHE A 1 104 ? 10.380 9.556 -9.019 1.00 81.25 104 PHE A O 1
ATOM 786 N N . GLY A 1 105 ? 10.850 7.393 -8.877 1.00 80.12 105 GLY A N 1
ATOM 787 C CA . GLY A 1 105 ? 12.259 7.622 -9.196 1.00 80.12 105 GLY A CA 1
ATOM 788 C C . GLY A 1 105 ? 13.159 7.744 -7.962 1.00 80.12 105 GLY A C 1
ATOM 789 O O . GLY A 1 105 ? 14.378 7.789 -8.117 1.00 80.12 105 GLY A O 1
ATOM 790 N N . GLY A 1 106 ? 12.596 7.665 -6.755 1.00 85.56 106 GLY A N 1
ATOM 791 C CA . GLY A 1 106 ? 13.334 7.707 -5.501 1.00 85.56 106 GLY A CA 1
ATOM 792 C C . GLY A 1 106 ? 14.402 6.619 -5.393 1.00 85.56 106 GLY A C 1
ATOM 793 O O . GLY A 1 106 ? 14.261 5.498 -5.908 1.00 85.56 106 GLY A O 1
ATOM 794 N N . ARG A 1 107 ? 15.499 6.976 -4.727 1.00 88.25 107 ARG A N 1
ATOM 795 C CA . ARG A 1 107 ? 16.635 6.105 -4.417 1.00 88.25 107 ARG A CA 1
ATOM 796 C C . ARG A 1 107 ? 17.003 6.300 -2.949 1.00 88.25 107 ARG A C 1
ATOM 798 O O . ARG A 1 107 ? 16.739 7.352 -2.372 1.00 88.25 107 ARG A O 1
ATOM 805 N N . LEU A 1 108 ? 17.558 5.260 -2.350 1.00 89.81 108 LEU A N 1
ATOM 806 C CA . LEU A 1 108 ? 18.130 5.282 -1.012 1.00 89.81 108 LEU A CA 1
ATOM 807 C C . LEU A 1 108 ? 19.250 4.253 -1.016 1.00 89.81 108 LEU A C 1
ATOM 809 O O . LEU A 1 108 ? 19.016 3.115 -1.435 1.00 89.81 108 LEU A O 1
ATOM 813 N N . ASP A 1 109 ? 20.429 4.685 -0.598 1.00 87.94 109 ASP A N 1
ATOM 814 C CA . ASP A 1 109 ? 21.604 3.841 -0.452 1.00 87.94 109 ASP A CA 1
ATOM 815 C C . ASP A 1 109 ? 21.762 3.486 1.029 1.00 87.94 109 ASP A C 1
ATOM 817 O O . ASP A 1 109 ? 21.815 4.367 1.889 1.00 87.94 109 ASP A O 1
ATOM 821 N N . LEU A 1 110 ? 21.755 2.189 1.323 1.00 87.44 110 LEU A N 1
ATOM 822 C CA . LEU A 1 110 ? 21.946 1.620 2.655 1.00 87.44 110 LEU A CA 1
ATOM 823 C C . LEU A 1 110 ? 23.181 0.703 2.661 1.00 87.44 110 LEU A C 1
ATOM 825 O O . LEU A 1 110 ? 23.190 -0.333 3.332 1.00 87.44 110 LEU A O 1
ATOM 829 N N . GLY A 1 111 ? 24.206 1.053 1.878 1.00 87.50 111 GLY A N 1
ATOM 830 C CA . GLY A 1 111 ? 25.417 0.265 1.688 1.00 87.50 111 GLY A CA 1
ATOM 831 C C . GLY A 1 111 ? 25.169 -0.876 0.698 1.00 87.50 111 GLY A C 1
ATOM 832 O O . GLY A 1 111 ? 24.883 -0.622 -0.468 1.00 87.50 111 GLY A O 1
ATOM 833 N N . PRO A 1 112 ? 25.233 -2.155 1.115 1.00 85.19 112 PRO A N 1
ATOM 834 C CA . PRO A 1 112 ? 24.971 -3.263 0.194 1.00 85.19 112 PRO A CA 1
ATOM 835 C C . PRO A 1 112 ? 23.503 -3.336 -0.266 1.00 85.19 112 PRO A C 1
ATOM 837 O O . PRO A 1 112 ? 23.185 -4.062 -1.207 1.00 85.19 112 PRO A O 1
ATOM 840 N N . TRP A 1 113 ? 22.592 -2.597 0.376 1.00 85.75 113 TRP A N 1
ATOM 841 C CA . TRP A 1 113 ? 21.158 -2.657 0.110 1.00 85.75 113 TRP A CA 1
ATOM 842 C C . TRP A 1 113 ? 20.625 -1.332 -0.441 1.00 85.75 113 TRP A C 1
ATOM 844 O O . TRP A 1 113 ? 20.982 -0.262 0.033 1.00 85.75 113 TRP A O 1
ATOM 854 N N . GLY A 1 114 ? 19.704 -1.401 -1.406 1.00 90.81 114 GLY A N 1
ATOM 855 C CA . GLY A 1 114 ? 18.970 -0.236 -1.892 1.00 90.81 114 GLY A CA 1
ATOM 856 C C . GLY A 1 114 ? 17.562 -0.110 -1.305 1.00 90.81 114 GLY A C 1
ATOM 857 O O . GLY A 1 114 ? 17.050 -1.000 -0.623 1.00 90.81 114 GLY A O 1
ATOM 858 N N . LEU A 1 115 ? 16.888 0.978 -1.670 1.00 92.12 115 LEU A N 1
ATOM 859 C CA . LEU A 1 115 ? 15.488 1.262 -1.333 1.00 92.12 115 LEU A CA 1
ATOM 860 C C . LEU A 1 115 ? 14.511 0.099 -1.601 1.00 92.12 115 LEU A C 1
ATOM 862 O O . LEU A 1 115 ? 13.615 -0.138 -0.795 1.00 92.12 115 LEU A O 1
ATOM 866 N N . LEU A 1 116 ? 14.675 -0.633 -2.710 1.00 90.25 116 LEU A N 1
ATOM 867 C CA . LEU A 1 116 ? 13.821 -1.785 -3.025 1.00 90.25 116 LEU A CA 1
ATOM 868 C C . LEU A 1 116 ? 13.984 -2.906 -1.989 1.00 90.25 116 LEU A C 1
ATOM 870 O O . LEU A 1 116 ? 12.997 -3.492 -1.558 1.00 90.25 116 LEU A O 1
ATOM 874 N N . ASN A 1 117 ? 15.211 -3.156 -1.526 1.00 92.81 117 ASN A N 1
ATOM 875 C CA . ASN A 1 117 ? 15.476 -4.155 -0.490 1.00 92.81 117 ASN A CA 1
ATOM 876 C C . ASN A 1 117 ? 14.871 -3.735 0.853 1.00 92.81 117 ASN A C 1
ATOM 878 O O . ASN A 1 117 ? 14.301 -4.569 1.554 1.00 92.81 117 ASN A O 1
ATOM 882 N N . LEU A 1 118 ? 14.921 -2.437 1.184 1.00 95.75 118 LEU A N 1
ATOM 883 C CA . LEU A 1 118 ? 14.220 -1.899 2.352 1.00 95.75 118 LEU A CA 1
ATOM 884 C C . LEU A 1 118 ? 12.706 -2.137 2.248 1.00 95.75 118 LEU A C 1
ATOM 886 O O . LEU A 1 118 ? 12.096 -2.599 3.210 1.00 95.75 118 LEU A O 1
ATOM 890 N N . HIS A 1 119 ? 12.109 -1.863 1.084 1.00 96.31 119 HIS A N 1
ATOM 891 C CA . HIS A 1 119 ? 10.687 -2.105 0.840 1.00 96.31 119 HIS A CA 1
ATOM 892 C C . HIS A 1 119 ? 10.318 -3.584 1.034 1.00 96.31 119 HIS A C 1
ATOM 894 O O . HIS A 1 119 ? 9.363 -3.886 1.749 1.00 96.31 119 HIS A O 1
ATOM 900 N N . ILE A 1 120 ? 11.115 -4.503 0.474 1.00 95.12 120 ILE A N 1
ATOM 901 C CA . ILE A 1 120 ? 10.933 -5.954 0.638 1.00 95.12 120 ILE A CA 1
ATOM 902 C C . ILE A 1 120 ? 11.040 -6.347 2.117 1.00 95.12 120 ILE A C 1
ATOM 904 O O . ILE A 1 120 ? 10.154 -7.026 2.634 1.00 95.12 120 ILE A O 1
ATOM 908 N N . GLY A 1 121 ? 12.078 -5.891 2.823 1.00 96.19 121 GLY A N 1
ATOM 909 C CA . GLY A 1 121 ? 12.280 -6.201 4.241 1.00 96.19 121 GLY A CA 1
ATOM 910 C C . GLY A 1 121 ? 11.124 -5.723 5.125 1.00 96.19 121 GLY A C 1
ATOM 911 O O . GLY A 1 121 ? 10.619 -6.479 5.957 1.00 96.19 121 GLY A O 1
ATOM 912 N N . LEU A 1 122 ? 10.641 -4.497 4.901 1.00 97.81 122 LEU A N 1
ATOM 913 C CA . LEU A 1 122 ? 9.456 -3.971 5.584 1.00 97.81 122 LEU A CA 1
ATOM 914 C C . LEU A 1 122 ? 8.201 -4.779 5.226 1.00 97.81 122 LEU A C 1
ATOM 916 O O . LEU A 1 122 ? 7.431 -5.136 6.120 1.00 97.81 122 LEU A O 1
ATOM 920 N N . GLY A 1 123 ? 8.018 -5.115 3.947 1.00 96.56 123 GLY A N 1
ATOM 921 C CA . GLY A 1 123 ? 6.912 -5.938 3.456 1.00 96.56 123 GLY A CA 1
ATOM 922 C C . GLY A 1 123 ? 6.870 -7.329 4.091 1.00 96.56 123 GLY A C 1
ATOM 923 O O . GLY A 1 123 ? 5.794 -7.793 4.459 1.00 96.56 123 GLY A O 1
ATOM 924 N N . LEU A 1 124 ? 8.027 -7.960 4.312 1.00 96.06 124 LEU A N 1
ATOM 925 C CA . LEU A 1 124 ? 8.149 -9.250 5.003 1.00 96.06 124 LEU A CA 1
ATOM 926 C C . LEU A 1 124 ? 7.925 -9.150 6.519 1.00 96.06 124 LEU A C 1
ATOM 928 O O . LEU A 1 124 ? 7.491 -10.120 7.144 1.00 96.06 124 LEU A O 1
ATOM 932 N N . LEU A 1 125 ? 8.154 -7.984 7.125 1.00 97.50 125 LEU A N 1
ATOM 933 C CA . LEU A 1 125 ? 7.871 -7.756 8.543 1.00 97.50 125 LEU A CA 1
ATOM 934 C C . LEU A 1 125 ? 6.367 -7.559 8.821 1.00 97.50 125 LEU A C 1
ATOM 936 O O . LEU A 1 125 ? 5.876 -7.955 9.884 1.00 97.50 125 LEU A O 1
ATOM 940 N N . VAL A 1 126 ? 5.615 -7.000 7.865 1.00 96.81 126 VAL A N 1
ATOM 941 C CA . VAL A 1 126 ? 4.152 -6.827 7.961 1.00 96.81 126 VAL A CA 1
ATOM 942 C C . VAL A 1 126 ? 3.408 -8.123 8.326 1.00 96.81 126 VAL A C 1
ATOM 944 O O . VAL A 1 126 ? 2.657 -8.077 9.301 1.00 96.81 126 VAL A O 1
ATOM 947 N N . PRO A 1 127 ? 3.568 -9.276 7.641 1.00 93.44 127 PRO A N 1
ATOM 948 C CA . PRO A 1 127 ? 2.824 -10.492 7.966 1.00 93.44 127 PRO A CA 1
ATOM 949 C C . PRO A 1 127 ? 3.154 -11.021 9.362 1.00 93.44 127 PRO A C 1
ATOM 951 O O . PRO A 1 127 ? 2.252 -11.478 10.062 1.00 93.44 127 PRO A O 1
ATOM 954 N N . VAL A 1 128 ? 4.408 -10.900 9.811 1.00 95.12 128 VAL A N 1
ATOM 955 C CA . VAL A 1 128 ? 4.813 -11.299 11.168 1.00 95.12 128 VAL A CA 1
ATOM 956 C C . VAL A 1 128 ? 4.041 -10.484 12.207 1.00 95.12 128 VAL A C 1
ATOM 958 O O . VAL A 1 128 ? 3.367 -11.042 13.077 1.00 95.12 128 VAL A O 1
ATOM 961 N N . LEU A 1 129 ? 4.074 -9.155 12.083 1.00 94.69 129 LEU A N 1
ATOM 962 C CA . LEU A 1 129 ? 3.360 -8.253 12.986 1.00 94.69 129 LEU A CA 1
ATOM 963 C C . LEU A 1 129 ? 1.840 -8.414 12.882 1.00 94.69 129 LEU A C 1
ATOM 965 O O . LEU A 1 129 ? 1.149 -8.356 13.900 1.00 94.69 129 LEU A O 1
ATOM 969 N N . LEU A 1 130 ? 1.319 -8.655 11.678 1.00 91.62 130 LEU A N 1
ATOM 970 C CA . LEU A 1 130 ? -0.100 -8.880 11.432 1.00 91.62 130 LEU A CA 1
ATOM 971 C C . LEU A 1 130 ? -0.584 -10.156 12.122 1.00 91.62 130 LEU A C 1
ATOM 973 O O . LEU A 1 130 ? -1.604 -10.112 12.802 1.00 91.62 130 LEU A O 1
ATOM 977 N N . VAL A 1 131 ? 0.148 -11.268 12.029 1.00 91.19 131 VAL A N 1
ATOM 978 C CA . VAL A 1 131 ? -0.209 -12.513 12.729 1.00 91.19 131 VAL A CA 1
ATOM 979 C C . VAL A 1 131 ? -0.220 -12.302 14.244 1.00 91.19 131 VAL A C 1
ATOM 981 O O . VAL A 1 131 ? -1.174 -12.712 14.911 1.00 91.19 131 VAL A O 1
ATOM 984 N N . VAL A 1 132 ? 0.785 -11.618 14.801 1.00 91.69 132 VAL A N 1
ATOM 985 C CA . VAL A 1 132 ? 0.821 -11.292 16.240 1.00 91.69 132 VAL A CA 1
ATOM 986 C C . VAL A 1 132 ? -0.351 -10.385 16.630 1.00 91.69 132 VAL A C 1
ATOM 988 O O . VAL A 1 132 ? -1.004 -10.625 17.648 1.00 91.69 132 VAL A O 1
ATOM 991 N N . HIS A 1 133 ? -0.654 -9.372 15.817 1.00 90.19 133 HIS A N 1
ATOM 992 C CA . HIS A 1 133 ? -1.789 -8.474 16.021 1.00 90.19 133 HIS A CA 1
ATOM 993 C C . HIS A 1 133 ? -3.117 -9.238 16.019 1.00 90.19 133 HIS A C 1
ATOM 995 O O . HIS A 1 133 ? -3.916 -9.093 16.946 1.00 90.19 133 HIS A O 1
ATOM 1001 N N . LEU A 1 134 ? -3.333 -10.086 15.012 1.00 88.38 134 LEU A N 1
ATOM 1002 C CA . LEU A 1 134 ? -4.541 -10.886 14.862 1.00 88.38 134 LEU A CA 1
ATOM 1003 C C . LEU A 1 134 ? -4.701 -11.848 16.041 1.00 88.38 134 LEU A C 1
ATOM 1005 O O . LEU A 1 134 ? -5.756 -11.838 16.660 1.00 88.38 134 LEU A O 1
ATOM 1009 N N . ARG A 1 135 ? -3.658 -12.572 16.464 1.00 86.56 135 ARG A N 1
ATOM 1010 C CA . ARG A 1 135 ? -3.730 -13.458 17.647 1.00 86.56 135 ARG A CA 1
ATOM 1011 C C . ARG A 1 135 ? -4.166 -12.738 18.929 1.00 86.56 135 ARG A C 1
ATOM 1013 O O . ARG A 1 135 ? -4.811 -13.346 19.773 1.00 86.56 135 ARG A O 1
ATOM 1020 N N . ARG A 1 136 ? -3.842 -11.448 19.073 1.00 81.50 136 ARG A N 1
ATOM 1021 C CA . ARG A 1 136 ? -4.206 -10.635 20.249 1.00 81.50 136 ARG A CA 1
ATOM 1022 C C . ARG A 1 136 ? -5.560 -9.925 20.126 1.00 81.50 136 ARG A C 1
ATOM 1024 O O . ARG A 1 136 ? -6.054 -9.406 21.124 1.00 81.50 136 ARG A O 1
ATOM 1031 N N . ARG A 1 137 ? -6.145 -9.833 18.925 1.00 73.44 137 ARG A N 1
ATOM 1032 C CA . ARG A 1 137 ? -7.344 -9.010 18.654 1.00 73.44 137 ARG A CA 1
ATOM 1033 C C . ARG A 1 137 ? -8.360 -9.613 17.678 1.00 73.44 137 ARG A C 1
ATOM 1035 O O . ARG A 1 137 ? -9.245 -8.884 17.229 1.00 73.44 137 ARG A O 1
ATOM 1042 N N . PHE A 1 138 ? -8.255 -10.895 17.334 1.00 61.34 138 PHE A N 1
ATOM 1043 C CA . PHE A 1 138 ? -9.041 -11.476 16.247 1.00 61.34 138 PHE A CA 1
ATOM 1044 C C . PHE A 1 138 ? -10.547 -11.322 16.477 1.00 61.34 138 PHE A C 1
ATOM 1046 O O . PHE A 1 138 ? -11.111 -11.877 17.416 1.00 61.34 138 PHE A O 1
ATOM 1053 N N . ALA A 1 139 ? -11.203 -10.575 15.591 1.00 57.25 139 ALA A N 1
ATOM 1054 C CA . ALA A 1 139 ? -12.652 -10.470 15.526 1.00 57.25 139 ALA A CA 1
ATOM 1055 C C . ALA A 1 139 ? -13.064 -10.315 14.058 1.00 57.25 139 ALA A C 1
ATOM 1057 O O . ALA A 1 139 ? -13.059 -9.209 13.515 1.00 57.25 139 ALA A O 1
ATOM 1058 N N . LEU A 1 140 ? -13.403 -11.427 13.402 1.00 53.00 140 LEU A N 1
ATOM 1059 C CA . LEU A 1 140 ? -13.903 -11.398 12.027 1.00 53.00 140 LEU A CA 1
ATOM 1060 C C . LEU A 1 140 ? -15.300 -10.741 11.951 1.00 53.00 140 LEU A C 1
ATOM 1062 O O . LEU A 1 140 ? -16.073 -10.767 12.921 1.00 53.00 140 LEU A O 1
ATOM 1066 N N . PRO A 1 141 ? -15.661 -10.128 10.809 1.00 52.59 141 PRO A N 1
ATOM 1067 C CA . PRO A 1 141 ? -17.034 -9.710 10.547 1.00 52.59 141 PRO A CA 1
ATOM 1068 C C . PRO A 1 141 ? -17.992 -10.908 10.630 1.00 52.59 141 PRO A C 1
ATOM 1070 O O . PRO A 1 141 ? -17.666 -11.995 10.162 1.00 52.59 141 PRO A O 1
ATOM 1073 N N . ARG A 1 142 ? -19.184 -10.716 11.217 1.00 54.12 142 ARG A N 1
ATOM 1074 C CA . ARG A 1 142 ? -20.266 -11.712 11.108 1.00 54.12 142 ARG A CA 1
ATOM 1075 C C . ARG A 1 142 ? -20.737 -11.762 9.653 1.00 54.12 142 ARG A C 1
ATOM 1077 O O . ARG A 1 142 ? -20.719 -10.728 8.984 1.00 54.12 142 ARG A O 1
ATOM 1084 N N . ARG A 1 143 ? -21.144 -12.944 9.172 1.00 51.12 143 ARG A N 1
ATOM 1085 C CA . ARG A 1 143 ? -21.525 -13.184 7.764 1.00 51.12 143 ARG A CA 1
ATOM 1086 C C . ARG A 1 143 ? -22.582 -12.192 7.257 1.00 51.12 143 ARG A C 1
ATOM 1088 O O . ARG A 1 143 ? -22.490 -11.770 6.109 1.00 51.12 143 ARG A O 1
ATOM 1095 N N . GLU A 1 144 ? -23.495 -11.737 8.120 1.00 55.78 144 GLU A N 1
ATOM 1096 C CA . GLU A 1 144 ? -24.516 -10.736 7.764 1.00 55.78 144 GLU A CA 1
ATOM 1097 C C . GLU A 1 144 ? -23.921 -9.403 7.271 1.00 55.78 144 GLU A C 1
ATOM 1099 O O . GLU A 1 144 ? -24.474 -8.770 6.379 1.00 55.78 144 GLU A O 1
ATOM 1104 N N . ALA A 1 145 ? -22.762 -8.985 7.796 1.00 56.91 145 ALA A N 1
ATOM 1105 C CA . ALA A 1 145 ? -22.117 -7.734 7.395 1.00 56.91 145 ALA A CA 1
ATOM 1106 C C . ALA A 1 145 ? -21.473 -7.809 5.998 1.00 56.91 145 ALA A C 1
ATOM 1108 O O . ALA A 1 145 ? -21.196 -6.774 5.398 1.00 56.91 145 ALA A O 1
ATOM 1109 N N . VAL A 1 146 ? -21.212 -9.012 5.480 1.00 53.19 146 VAL A N 1
ATOM 1110 C CA . VAL A 1 146 ? -20.573 -9.222 4.169 1.00 53.19 146 VAL A CA 1
ATOM 1111 C C . VAL A 1 146 ? -21.616 -9.288 3.045 1.00 53.19 146 VAL A C 1
ATOM 1113 O O . VAL A 1 146 ? -21.315 -8.911 1.919 1.00 53.19 146 VAL A O 1
ATOM 1116 N N . ALA A 1 147 ? -22.851 -9.700 3.351 1.00 55.25 147 ALA A N 1
ATOM 1117 C CA . ALA A 1 147 ? -23.910 -9.947 2.366 1.00 55.25 147 ALA A CA 1
ATOM 1118 C C . ALA A 1 147 ? -24.756 -8.710 1.979 1.00 55.25 147 ALA A C 1
ATOM 1120 O O . ALA A 1 147 ? -25.678 -8.822 1.174 1.00 55.25 147 ALA A O 1
ATOM 1121 N N . ASP A 1 148 ? -24.472 -7.529 2.533 1.00 67.25 148 ASP A N 1
ATOM 1122 C CA . ASP A 1 148 ? -25.244 -6.311 2.259 1.00 67.25 148 ASP A CA 1
ATOM 1123 C C . ASP A 1 148 ? -24.876 -5.682 0.894 1.00 67.25 148 ASP A C 1
ATOM 1125 O O . ASP A 1 148 ? -23.701 -5.421 0.607 1.00 67.25 148 ASP A O 1
ATOM 1129 N N . ARG A 1 149 ? -25.884 -5.361 0.065 1.00 62.16 149 ARG A N 1
ATOM 1130 C CA . ARG A 1 149 ? -25.735 -4.675 -1.240 1.00 62.16 149 ARG A CA 1
ATOM 1131 C C . ARG A 1 149 ? -24.952 -3.368 -1.118 1.00 62.16 149 ARG A C 1
ATOM 1133 O O . ARG A 1 149 ? -24.156 -3.034 -1.997 1.00 62.16 149 ARG A O 1
ATOM 1140 N N . ARG A 1 150 ? -25.130 -2.640 -0.011 1.00 63.31 150 ARG A N 1
ATOM 1141 C CA . ARG A 1 150 ? -24.398 -1.391 0.249 1.00 63.31 150 ARG A CA 1
ATOM 1142 C C . ARG A 1 150 ? -22.903 -1.643 0.468 1.00 63.31 150 ARG A C 1
ATOM 1144 O O . ARG A 1 150 ? -22.086 -0.802 0.099 1.00 63.31 150 ARG A O 1
ATOM 1151 N N . ASN A 1 151 ? -22.521 -2.796 1.016 1.00 58.62 151 ASN A N 1
ATOM 1152 C CA . ASN A 1 151 ? -21.116 -3.175 1.170 1.00 58.62 151 ASN A CA 1
ATOM 1153 C C . ASN A 1 151 ? -20.510 -3.677 -0.143 1.00 58.62 151 ASN A C 1
ATOM 1155 O O . ASN A 1 151 ? -19.365 -3.334 -0.417 1.00 58.62 151 ASN A O 1
ATOM 1159 N N . ALA A 1 152 ? -21.275 -4.362 -1.000 1.00 62.38 152 ALA A N 1
ATOM 1160 C CA . ALA A 1 152 ? -20.827 -4.706 -2.354 1.00 62.38 152 ALA A CA 1
ATOM 1161 C C . ALA A 1 152 ? -20.468 -3.454 -3.180 1.00 62.38 152 ALA A C 1
ATOM 1163 O O . ALA A 1 152 ? -19.387 -3.389 -3.761 1.00 62.38 152 ALA A O 1
ATOM 1164 N N . LEU A 1 153 ? -21.312 -2.413 -3.146 1.00 64.50 153 LEU A N 1
ATOM 1165 C CA . LEU A 1 153 ? -21.021 -1.122 -3.791 1.00 64.50 153 LEU A CA 1
ATOM 1166 C C . LEU A 1 153 ? -19.784 -0.430 -3.198 1.00 64.50 153 LEU A C 1
ATOM 1168 O O . LEU A 1 153 ? -19.006 0.178 -3.925 1.00 64.50 153 LEU A O 1
ATOM 1172 N N . ARG A 1 154 ? -19.563 -0.550 -1.884 1.00 63.38 154 ARG A N 1
ATOM 1173 C CA . ARG A 1 154 ? -18.362 -0.013 -1.220 1.00 63.38 154 ARG A CA 1
ATOM 1174 C C . ARG A 1 154 ? -17.095 -0.770 -1.621 1.00 63.38 154 ARG A C 1
ATOM 1176 O O . ARG A 1 154 ? -16.073 -0.133 -1.849 1.00 63.38 154 ARG A O 1
ATOM 1183 N N . TYR A 1 155 ? -17.153 -2.097 -1.745 1.00 63.03 155 TYR A N 1
ATOM 1184 C CA . TYR A 1 155 ? -16.046 -2.895 -2.282 1.00 63.03 155 TYR A CA 1
ATOM 1185 C C . TYR A 1 155 ? -15.747 -2.515 -3.733 1.00 63.03 155 TYR A C 1
ATOM 1187 O O . TYR A 1 155 ? -14.589 -2.267 -4.063 1.00 63.03 155 TYR A O 1
ATOM 1195 N N . ALA A 1 156 ? -16.783 -2.377 -4.564 1.00 65.56 156 ALA A N 1
ATOM 1196 C CA . ALA A 1 156 ? -16.644 -1.909 -5.939 1.00 65.56 156 ALA A CA 1
ATOM 1197 C C . ALA A 1 156 ? -16.030 -0.501 -6.008 1.00 65.56 156 ALA A C 1
ATOM 1199 O O . ALA A 1 156 ? -15.159 -0.264 -6.835 1.00 65.56 156 ALA A O 1
ATOM 1200 N N . ALA A 1 157 ? -16.406 0.410 -5.104 1.00 66.25 157 ALA A N 1
ATOM 1201 C CA . ALA A 1 157 ? -15.824 1.749 -5.030 1.00 66.25 157 ALA A CA 1
ATOM 1202 C C . ALA A 1 157 ? -14.344 1.734 -4.613 1.00 66.25 157 ALA A C 1
ATOM 1204 O O . ALA A 1 157 ? -13.558 2.495 -5.165 1.00 66.25 157 ALA A O 1
ATOM 1205 N N . VAL A 1 158 ? -13.939 0.865 -3.679 1.00 65.94 158 VAL A N 1
ATOM 1206 C CA . VAL A 1 158 ? -12.524 0.724 -3.280 1.00 65.94 158 VAL A CA 1
ATOM 1207 C C . VAL A 1 158 ? -11.687 0.157 -4.426 1.00 65.94 158 VAL A C 1
ATOM 1209 O O . VAL A 1 158 ? -10.622 0.695 -4.726 1.00 65.94 158 VAL A O 1
ATOM 1212 N N . VAL A 1 159 ? -12.176 -0.892 -5.092 1.00 65.56 159 VAL A N 1
ATOM 1213 C CA . VAL A 1 159 ? -11.504 -1.481 -6.262 1.00 65.56 159 VAL A CA 1
ATOM 1214 C C . VAL A 1 159 ? -11.445 -0.471 -7.411 1.00 65.56 159 VAL A C 1
ATOM 1216 O O . VAL A 1 159 ? -10.383 -0.263 -7.992 1.00 65.56 159 VAL A O 1
ATOM 1219 N N . GLY A 1 160 ? -12.554 0.217 -7.686 1.00 68.69 160 GLY A N 1
ATOM 1220 C CA . GLY A 1 160 ? -12.640 1.261 -8.703 1.00 68.69 160 GLY A CA 1
ATOM 1221 C C . GLY A 1 160 ? -11.712 2.441 -8.419 1.00 68.69 160 GLY A C 1
ATOM 1222 O O . GLY A 1 160 ? -11.019 2.893 -9.322 1.00 68.69 160 GLY A O 1
ATOM 1223 N N . ALA A 1 161 ? -11.619 2.897 -7.167 1.00 67.06 161 ALA A N 1
ATOM 1224 C CA . ALA A 1 161 ? -10.690 3.953 -6.766 1.00 67.06 161 ALA A CA 1
ATOM 1225 C C . ALA A 1 161 ? -9.225 3.521 -6.922 1.00 67.06 161 ALA A C 1
ATOM 1227 O O . ALA A 1 161 ? -8.407 4.322 -7.368 1.00 67.06 161 ALA A O 1
ATOM 1228 N N . GLY A 1 162 ? -8.895 2.261 -6.614 1.00 61.47 162 GLY A N 1
ATOM 1229 C CA . GLY A 1 162 ? -7.566 1.700 -6.870 1.00 61.47 162 GLY A CA 1
ATOM 1230 C C . GLY A 1 162 ? -7.219 1.685 -8.361 1.00 61.47 162 GLY A C 1
ATOM 1231 O O . GLY A 1 162 ? -6.135 2.119 -8.744 1.00 61.47 162 GLY A O 1
ATOM 1232 N N . ALA A 1 163 ? -8.156 1.258 -9.211 1.00 63.84 163 ALA A N 1
ATOM 1233 C CA . ALA A 1 163 ? -7.983 1.272 -10.664 1.00 63.84 163 ALA A CA 1
ATOM 1234 C C . ALA A 1 163 ? -7.847 2.701 -11.227 1.00 63.84 163 ALA A C 1
ATOM 1236 O O . ALA A 1 163 ? -7.017 2.949 -12.103 1.00 63.84 163 ALA A O 1
ATOM 1237 N N . LEU A 1 164 ? -8.618 3.657 -10.698 1.00 67.31 164 LEU A N 1
ATOM 1238 C CA . LEU A 1 164 ? -8.542 5.065 -11.093 1.00 67.31 164 LEU A CA 1
ATOM 1239 C C . LEU A 1 164 ? -7.208 5.696 -10.668 1.00 67.31 164 LEU A C 1
ATOM 1241 O O . LEU A 1 164 ? -6.581 6.401 -11.453 1.00 67.31 164 LEU A O 1
ATOM 1245 N N . ALA A 1 165 ? -6.750 5.402 -9.447 1.00 66.62 165 ALA A N 1
ATOM 1246 C CA . ALA A 1 165 ? -5.463 5.858 -8.931 1.00 66.62 165 ALA A CA 1
ATOM 1247 C C . ALA A 1 165 ? -4.291 5.265 -9.724 1.00 66.62 165 ALA A C 1
ATOM 1249 O O . ALA A 1 165 ? -3.327 5.971 -9.996 1.00 66.62 165 ALA A O 1
ATOM 1250 N N . TRP A 1 166 ? -4.396 4.005 -10.155 1.00 58.53 166 TRP A N 1
ATOM 1251 C CA . TRP A 1 166 ? -3.427 3.391 -11.062 1.00 58.53 166 TRP A CA 1
ATOM 1252 C C . TRP A 1 166 ? -3.355 4.123 -12.404 1.00 58.53 166 TRP A C 1
ATOM 1254 O O . TRP A 1 166 ? -2.273 4.518 -12.830 1.00 58.53 166 TRP A O 1
ATOM 1264 N N . ARG A 1 167 ? -4.503 4.389 -13.041 1.00 69.88 167 ARG A N 1
ATOM 1265 C CA . ARG A 1 167 ? -4.534 5.149 -14.303 1.00 69.88 167 ARG A CA 1
ATOM 1266 C C . ARG A 1 167 ? -3.986 6.568 -14.127 1.00 69.88 167 ARG A C 1
ATOM 1268 O O . ARG A 1 167 ? -3.258 7.051 -14.991 1.00 69.88 167 ARG A O 1
ATOM 1275 N N . ALA A 1 168 ? -4.281 7.217 -13.000 1.00 63.12 168 ALA A N 1
ATOM 1276 C CA . ALA A 1 168 ? -3.728 8.526 -12.664 1.00 63.12 168 ALA A CA 1
ATOM 1277 C C . ALA A 1 168 ? -2.206 8.479 -12.449 1.00 63.12 168 ALA A C 1
ATOM 1279 O O . ALA A 1 168 ? -1.510 9.374 -12.915 1.00 63.12 168 ALA A O 1
ATOM 1280 N N . GLN A 1 169 ? -1.684 7.430 -11.808 1.00 62.19 169 GLN A N 1
ATOM 1281 C CA . GLN A 1 169 ? -0.246 7.215 -11.625 1.00 62.19 169 GLN A CA 1
ATOM 1282 C C . GLN A 1 169 ? 0.469 7.026 -12.968 1.00 62.19 169 GLN A C 1
ATOM 1284 O O . GLN A 1 169 ? 1.506 7.636 -13.203 1.00 62.19 169 GLN A O 1
ATOM 1289 N N . GLU A 1 170 ? -0.092 6.205 -13.854 1.00 64.25 170 GLU A N 1
ATOM 1290 C CA . GLU A 1 170 ? 0.443 5.942 -15.196 1.00 64.25 170 GLU A CA 1
ATOM 1291 C C . GLU A 1 170 ? 0.481 7.235 -16.028 1.00 64.25 170 GLU A C 1
ATOM 1293 O O . GLU A 1 170 ? 1.492 7.560 -16.649 1.00 64.25 170 GLU A O 1
ATOM 1298 N N . THR A 1 171 ? -0.579 8.042 -15.922 1.00 61.44 171 THR A N 1
ATOM 1299 C CA . THR A 1 171 ? -0.669 9.365 -16.557 1.00 61.44 171 THR A CA 1
ATOM 1300 C C . THR A 1 171 ? 0.325 10.361 -15.952 1.00 61.44 171 THR A C 1
ATOM 1302 O O . THR A 1 171 ? 0.974 11.098 -16.687 1.00 61.44 171 THR A O 1
ATOM 1305 N N . ALA A 1 172 ? 0.484 10.381 -14.626 1.00 58.56 172 ALA A N 1
ATOM 1306 C CA . ALA A 1 172 ? 1.427 11.262 -13.939 1.00 58.56 172 ALA A CA 1
ATOM 1307 C C . ALA A 1 172 ? 2.879 10.906 -14.278 1.00 58.56 172 ALA A C 1
ATOM 1309 O O . ALA A 1 172 ? 3.674 11.798 -14.546 1.00 58.56 172 ALA A O 1
ATOM 1310 N N . ASN A 1 173 ? 3.217 9.617 -14.331 1.00 56.84 173 ASN A N 1
ATOM 1311 C CA . ASN A 1 173 ? 4.546 9.160 -14.729 1.00 56.84 173 ASN A CA 1
ATOM 1312 C C . ASN A 1 173 ? 4.877 9.570 -16.172 1.00 56.84 173 ASN A C 1
ATOM 1314 O O . ASN A 1 173 ? 6.002 9.997 -16.419 1.00 56.84 173 ASN A O 1
ATOM 1318 N N . ALA A 1 174 ? 3.901 9.475 -17.086 1.00 60.50 174 ALA A N 1
ATOM 1319 C CA . ALA A 1 174 ? 4.044 9.894 -18.481 1.00 60.50 174 ALA A CA 1
ATOM 1320 C C . ALA A 1 174 ? 4.119 11.424 -18.643 1.00 60.50 174 ALA A C 1
ATOM 1322 O O . ALA A 1 174 ? 4.863 11.918 -19.481 1.00 60.50 174 ALA A O 1
ATOM 1323 N N . ALA A 1 175 ? 3.369 12.184 -17.839 1.00 55.09 175 ALA A N 1
ATOM 1324 C CA . ALA A 1 175 ? 3.342 13.646 -17.907 1.00 55.09 175 ALA A CA 1
ATOM 1325 C C . ALA A 1 175 ? 4.557 14.316 -17.243 1.00 55.09 175 ALA A C 1
ATOM 1327 O O . ALA A 1 175 ? 4.932 15.420 -17.624 1.00 55.09 175 ALA A O 1
ATOM 1328 N N . LEU A 1 176 ? 5.141 13.674 -16.228 1.00 56.38 176 LEU A N 1
ATOM 1329 C CA . LEU A 1 176 ? 6.249 14.217 -15.437 1.00 56.38 176 LEU A CA 1
ATOM 1330 C C . LEU A 1 176 ? 7.630 13.731 -15.906 1.00 56.38 176 LEU A C 1
ATOM 1332 O O . LEU A 1 176 ? 8.614 14.037 -15.237 1.00 56.38 176 LEU A O 1
ATOM 1336 N N . ASP A 1 177 ? 7.692 12.950 -16.992 1.00 56.34 177 ASP A N 1
ATOM 1337 C CA . ASP A 1 177 ? 8.917 12.363 -17.564 1.00 56.34 177 ASP A CA 1
ATOM 1338 C C . ASP A 1 177 ? 9.842 11.757 -16.491 1.00 56.34 177 ASP A C 1
ATOM 1340 O O . ASP A 1 177 ? 11.059 11.932 -16.448 1.00 56.34 177 ASP A O 1
ATOM 1344 N N . THR A 1 178 ? 9.216 11.116 -15.501 1.00 54.12 178 THR A N 1
ATOM 1345 C CA . THR A 1 178 ? 9.946 10.611 -14.337 1.00 54.12 178 THR A CA 1
ATOM 1346 C C . THR A 1 178 ? 10.813 9.431 -14.751 1.00 54.12 178 THR A C 1
ATOM 1348 O O . THR A 1 178 ? 10.437 8.650 -15.621 1.00 54.12 178 THR A O 1
ATOM 1351 N N . ALA A 1 179 ? 11.872 9.156 -13.983 1.00 52.66 179 ALA A N 1
ATOM 1352 C CA . ALA A 1 179 ? 12.609 7.886 -14.047 1.00 52.66 179 ALA A CA 1
ATOM 1353 C C . ALA A 1 179 ? 11.726 6.639 -13.781 1.00 52.66 179 ALA A C 1
ATOM 1355 O O . ALA A 1 179 ? 12.240 5.525 -13.710 1.00 52.66 179 ALA A O 1
ATOM 1356 N N . GLY A 1 180 ? 10.417 6.832 -13.562 1.00 51.00 180 GLY A N 1
ATOM 1357 C CA . GLY A 1 180 ? 9.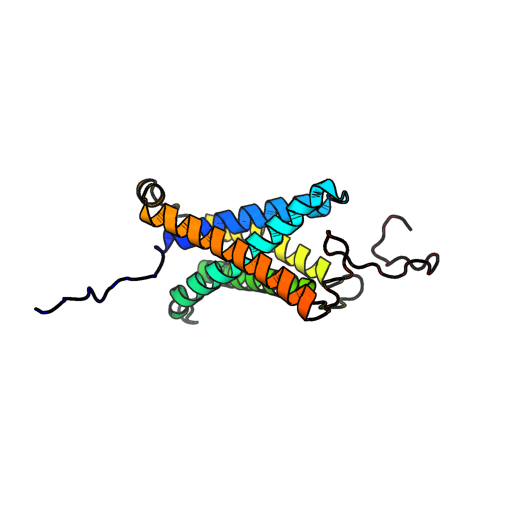352 5.847 -13.650 1.00 51.00 180 GLY A CA 1
ATOM 1358 C C . GLY A 1 180 ? 9.133 5.274 -15.061 1.00 51.00 180 GLY A C 1
ATOM 1359 O O . GLY A 1 180 ? 8.752 4.111 -15.177 1.00 51.00 180 GLY A O 1
ATOM 1360 N N . ALA A 1 181 ? 9.409 6.061 -16.106 1.00 51.38 181 ALA A N 1
ATOM 1361 C CA . ALA A 1 181 ? 9.194 5.720 -17.514 1.00 51.38 181 ALA A CA 1
ATOM 1362 C C . ALA A 1 181 ? 10.277 4.792 -18.101 1.00 51.38 181 ALA A C 1
ATOM 1364 O O . ALA A 1 181 ? 9.985 3.975 -18.965 1.00 51.38 181 ALA A O 1
ATOM 1365 N N . GLU A 1 182 ? 11.508 4.852 -17.585 1.00 56.22 182 GLU A N 1
ATOM 1366 C CA . GLU A 1 182 ? 12.664 4.074 -18.079 1.00 56.22 182 GLU A CA 1
ATOM 1367 C C . GLU A 1 182 ? 12.907 2.766 -17.296 1.00 56.22 182 GLU A C 1
ATOM 1369 O O . GLU A 1 182 ? 13.960 2.133 -17.382 1.00 56.22 182 GLU A O 1
ATOM 1374 N N . ARG A 1 183 ? 11.949 2.353 -16.461 1.00 61.66 183 ARG A N 1
ATOM 1375 C CA . ARG A 1 183 ? 12.083 1.184 -15.580 1.00 61.66 183 ARG A CA 1
ATOM 1376 C C . ARG A 1 183 ? 11.722 -0.100 -16.313 1.00 61.66 183 ARG A C 1
ATOM 1378 O O . ARG A 1 183 ? 10.795 -0.123 -17.117 1.00 61.66 183 ARG A O 1
ATOM 1385 N N . ARG A 1 184 ? 12.329 -1.223 -15.911 1.00 67.25 184 ARG A N 1
ATOM 1386 C CA . ARG A 1 184 ? 11.742 -2.536 -16.226 1.00 67.25 184 ARG A CA 1
ATOM 1387 C C . ARG A 1 184 ? 10.370 -2.644 -15.562 1.00 67.25 184 ARG A C 1
ATOM 1389 O O . ARG A 1 184 ? 10.176 -2.129 -14.462 1.00 67.25 184 ARG A O 1
ATOM 1396 N N . PHE A 1 185 ? 9.456 -3.394 -16.180 1.00 67.88 185 PHE A N 1
ATOM 1397 C CA . PHE A 1 185 ? 8.121 -3.662 -15.624 1.00 67.88 185 PHE A CA 1
ATOM 1398 C C . PHE A 1 185 ? 8.178 -4.279 -14.215 1.00 67.88 185 PHE A C 1
ATOM 1400 O O . PHE A 1 185 ? 7.273 -4.085 -13.414 1.00 67.88 185 PHE A O 1
ATOM 1407 N N . THR A 1 186 ? 9.284 -4.953 -13.873 1.00 61.62 186 THR A N 1
ATOM 1408 C CA . THR A 1 186 ? 9.534 -5.484 -12.526 1.00 61.62 186 THR A CA 1
ATOM 1409 C C . THR A 1 186 ? 9.759 -4.405 -11.462 1.00 61.62 186 THR A C 1
ATOM 1411 O O . THR A 1 186 ? 10.003 -4.700 -10.294 1.00 61.62 186 THR A O 1
ATOM 1414 N N . GLY A 1 187 ? 9.791 -3.136 -11.864 1.00 66.44 187 GLY A N 1
ATOM 1415 C CA . GLY A 1 187 ? 10.178 -2.019 -11.024 1.00 66.44 187 GLY A CA 1
ATOM 1416 C C . GLY A 1 187 ? 11.680 -1.962 -10.746 1.00 66.44 187 GLY A C 1
ATOM 1417 O O . GLY A 1 187 ? 12.122 -0.971 -10.182 1.00 66.44 187 GLY A O 1
ATOM 1418 N N . SER A 1 188 ? 12.497 -2.945 -11.128 1.00 68.19 188 SER A N 1
ATOM 1419 C CA . SER A 1 188 ? 13.962 -2.851 -11.011 1.00 68.19 188 SER A CA 1
ATOM 1420 C C . SER A 1 188 ? 14.535 -1.757 -11.930 1.00 68.19 188 SER A C 1
ATOM 1422 O O . SER A 1 188 ? 13.937 -1.410 -12.953 1.00 68.19 188 SER A O 1
ATOM 1424 N N . ARG A 1 189 ? 15.684 -1.184 -11.549 1.00 72.19 189 ARG A N 1
ATOM 1425 C CA . ARG A 1 189 ? 16.474 -0.307 -12.428 1.00 72.19 189 ARG A CA 1
ATOM 1426 C C . ARG A 1 189 ? 17.767 -1.008 -12.796 1.00 72.19 189 ARG A C 1
ATOM 1428 O O . ARG A 1 189 ? 18.328 -1.727 -11.971 1.00 72.19 189 ARG A O 1
ATOM 1435 N N . GLU A 1 190 ? 18.207 -0.784 -14.021 1.00 68.44 190 GLU A N 1
ATOM 1436 C CA . GLU A 1 190 ? 19.511 -1.230 -14.477 1.00 68.44 190 GLU A CA 1
ATOM 1437 C C . GLU A 1 190 ? 20.613 -0.364 -13.854 1.00 68.44 190 GLU A C 1
ATOM 1439 O O . GLU A 1 190 ? 20.487 0.859 -13.779 1.00 68.44 190 GLU A O 1
ATOM 1444 N N . THR A 1 191 ? 21.679 -1.013 -13.392 1.00 65.81 191 THR A N 1
ATOM 1445 C CA . THR A 1 191 ? 22.878 -0.368 -12.855 1.00 65.81 191 THR A CA 1
ATOM 1446 C C . THR A 1 191 ? 24.083 -1.104 -13.431 1.00 65.81 191 THR A C 1
ATOM 1448 O O . THR A 1 191 ? 24.154 -2.323 -13.285 1.00 65.81 191 THR A O 1
ATOM 1451 N N . GLY A 1 192 ? 25.012 -0.386 -14.066 1.00 61.62 192 GLY A N 1
ATOM 1452 C CA . GLY A 1 192 ? 26.292 -0.949 -14.518 1.00 61.62 192 GLY A CA 1
ATOM 1453 C C . GLY A 1 192 ? 26.243 -1.795 -15.796 1.00 61.62 192 GLY A C 1
ATOM 1454 O O . GLY A 1 192 ? 27.070 -2.687 -15.977 1.00 61.62 192 GLY A O 1
ATOM 1455 N N . SER A 1 193 ? 25.262 -1.572 -16.677 1.00 62.94 193 SER A N 1
ATOM 1456 C CA . SER A 1 193 ? 25.184 -2.301 -17.950 1.00 62.94 193 SER A CA 1
ATOM 1457 C C . SER A 1 193 ? 26.358 -1.950 -18.850 1.00 62.94 193 SER A C 1
ATOM 1459 O O . SER A 1 193 ? 26.537 -0.789 -19.206 1.00 62.94 193 SER A O 1
ATOM 1461 N N . GLY A 1 194 ? 27.151 -2.952 -19.222 1.00 63.50 194 GLY A N 1
ATOM 1462 C CA . GLY A 1 194 ? 28.336 -2.752 -20.056 1.00 63.50 194 GLY A CA 1
ATOM 1463 C C . GLY A 1 194 ? 29.601 -2.333 -19.298 1.00 63.50 194 GLY A C 1
ATOM 1464 O O . GLY A 1 194 ? 30.651 -2.251 -19.928 1.00 63.50 194 GLY A O 1
ATOM 1465 N N . ASP A 1 195 ? 29.557 -2.177 -17.969 1.00 69.12 195 ASP A N 1
ATOM 1466 C CA . ASP A 1 195 ? 30.717 -1.787 -17.142 1.00 69.12 195 ASP A CA 1
ATOM 1467 C C . ASP A 1 195 ? 31.632 -2.980 -16.754 1.00 69.12 195 ASP A C 1
ATOM 1469 O O . ASP A 1 195 ? 32.404 -2.925 -15.794 1.00 69.12 195 ASP A O 1
ATOM 1473 N N . GLY A 1 196 ? 31.569 -4.094 -17.493 1.00 70.19 196 GLY A N 1
ATOM 1474 C CA . GLY A 1 196 ? 32.386 -5.292 -17.251 1.00 70.19 196 GLY A CA 1
ATOM 1475 C C . GLY A 1 196 ? 31.987 -6.061 -15.982 1.00 70.19 196 GLY A C 1
ATOM 1476 O O . GLY A 1 196 ? 30.806 -6.289 -15.740 1.00 70.19 196 GLY A O 1
ATOM 1477 N N . ASN A 1 197 ? 32.966 -6.472 -15.163 1.00 65.88 197 ASN A N 1
ATOM 1478 C CA . ASN A 1 197 ? 32.744 -7.244 -13.924 1.00 65.88 197 ASN A CA 1
ATOM 1479 C C . ASN A 1 197 ? 32.309 -6.379 -12.722 1.00 65.88 197 ASN A C 1
ATOM 1481 O O . ASN A 1 197 ? 32.404 -6.816 -11.575 1.00 65.88 197 ASN A O 1
ATOM 1485 N N . ALA A 1 198 ? 31.846 -5.148 -12.955 1.00 68.50 198 ALA A N 1
ATOM 1486 C CA . ALA A 1 198 ? 31.366 -4.235 -11.919 1.00 68.50 198 ALA A CA 1
ATOM 1487 C C . ALA A 1 198 ? 29.950 -4.607 -11.428 1.00 68.50 198 ALA A C 1
ATOM 1489 O O . ALA A 1 198 ? 29.045 -3.772 -11.371 1.00 68.50 198 ALA A O 1
ATOM 1490 N N . PHE A 1 199 ? 29.737 -5.877 -11.078 1.00 62.97 199 PHE A N 1
ATOM 1491 C CA . PHE A 1 199 ? 28.477 -6.334 -10.505 1.00 62.97 199 PHE A CA 1
ATOM 1492 C C . PHE A 1 199 ? 28.312 -5.799 -9.073 1.00 62.97 199 PHE A C 1
ATOM 1494 O O . PHE A 1 199 ? 29.290 -5.716 -8.325 1.00 62.97 199 PHE A O 1
ATOM 1501 N N . PRO A 1 200 ? 27.081 -5.466 -8.639 1.00 64.81 200 PRO A N 1
ATOM 1502 C CA . PRO A 1 200 ? 26.823 -5.148 -7.241 1.00 64.81 200 PRO A CA 1
ATOM 1503 C C . PRO A 1 200 ? 27.274 -6.307 -6.345 1.00 64.81 200 PRO A C 1
ATOM 1505 O O . PRO A 1 200 ? 27.026 -7.463 -6.677 1.00 64.81 200 PRO A O 1
ATOM 1508 N N . VAL A 1 201 ? 27.837 -6.013 -5.168 1.00 65.31 201 VAL A N 1
ATOM 1509 C CA . VAL A 1 201 ? 28.271 -7.028 -4.176 1.00 65.31 201 VAL A CA 1
ATOM 1510 C C . VAL A 1 201 ? 27.150 -7.968 -3.700 1.00 65.31 201 VAL A C 1
ATOM 1512 O O . VAL A 1 201 ? 27.408 -8.953 -3.019 1.00 65.31 201 VAL A O 1
ATOM 1515 N N . THR A 1 202 ? 25.896 -7.668 -4.042 1.00 58.31 202 THR A N 1
ATOM 1516 C CA . T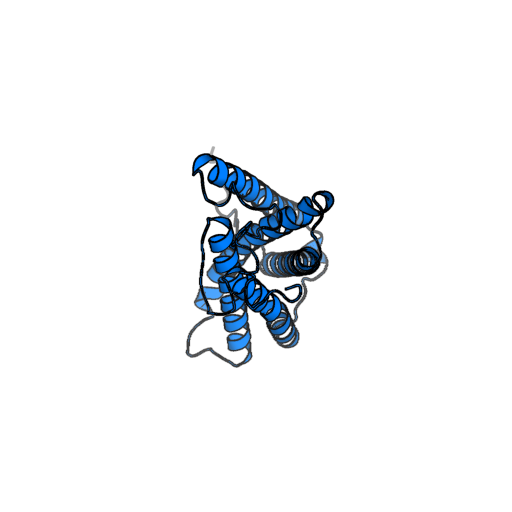HR A 1 202 ? 24.711 -8.496 -3.781 1.00 58.31 202 THR A CA 1
ATOM 1517 C C . THR A 1 202 ? 24.317 -9.410 -4.947 1.00 58.31 202 THR A C 1
ATOM 1519 O O . THR A 1 202 ? 23.333 -10.142 -4.836 1.00 58.31 202 THR A O 1
ATOM 1522 N N . SER A 1 203 ? 25.051 -9.386 -6.063 1.00 60.69 203 SER A N 1
ATOM 1523 C CA . SER A 1 203 ? 24.853 -10.295 -7.191 1.00 60.69 203 SER A CA 1
ATOM 1524 C C . SER A 1 203 ? 25.592 -11.612 -6.952 1.00 60.69 203 SER A C 1
ATOM 1526 O O . SER A 1 203 ? 26.814 -11.648 -6.885 1.00 60.69 203 SER A O 1
ATOM 1528 N N . TRP A 1 204 ? 24.841 -12.707 -6.857 1.00 58.41 204 TRP A N 1
ATOM 1529 C CA . TRP A 1 204 ? 25.362 -14.064 -6.622 1.00 58.41 204 TRP A CA 1
ATOM 1530 C C . TRP A 1 204 ? 25.854 -14.761 -7.898 1.00 58.41 204 TRP A C 1
ATOM 1532 O O . TRP A 1 204 ? 26.277 -15.910 -7.840 1.00 58.41 204 TRP A O 1
ATOM 1542 N N . VAL A 1 205 ? 25.716 -14.097 -9.050 1.00 57.53 205 VAL A N 1
ATOM 1543 C CA . VAL A 1 205 ? 25.992 -14.648 -10.389 1.00 57.53 205 VAL A CA 1
ATOM 1544 C C . VAL A 1 205 ? 27.236 -14.021 -11.033 1.00 57.53 205 VAL A C 1
ATOM 1546 O O . VAL A 1 205 ? 27.438 -14.184 -12.233 1.00 57.53 205 VAL A O 1
ATOM 1549 N N . ALA A 1 206 ? 28.010 -13.261 -10.250 1.00 54.09 206 ALA A N 1
ATOM 1550 C CA . ALA A 1 206 ? 29.288 -12.682 -10.661 1.00 54.09 206 ALA A CA 1
ATOM 1551 C C . ALA A 1 206 ? 30.378 -13.754 -10.815 1.00 54.09 206 ALA A C 1
ATOM 1553 O O . ALA A 1 206 ? 30.350 -14.740 -10.042 1.00 54.09 206 ALA A O 1
#